Protein AF-A0A1E7FP37-F1 (afdb_monomer_lite)

Secondary structure (DSSP, 8-state):
---------------------BPPEE-BTT--GGGT--EEEE-HHHHHHHHSS--TT-SEEEETT---GGGS-GGGBPEEE-BTT-TT-EEEETTTTEEEEGGGBTTBS--SSEE-BTT---TT-SEEE-HHHHHHHHSS--TTSSEEE-SSS---GGGS-TTTSB--EE--TTGGG---TTS--EEEETTTTEEEE--S--

Organism: NCBI:txid635003

pLDDT: mean 75.4, std 15.73, range [33.53, 94.44]

Sequence (202 aa):
MKFSTILTFSALSVATTNAVDYDAAYIYSGCTLENGAFPEYATNADCQTNFGSDCEYGDGWYCNDGTDVSTIDSKDFDDSAIHSGCDTGVHFSLSYSKWYCKDDGPEGDVDSNSFIAKGCNDPDFPKYAKNADCQTDWGKDCVFGDGWYCSDGTTDVSNYDYTYDFDDSFIHSNCSNDCDTDGKCVYWRDDLVAWICNDSHL

Foldseek 3Di:
DDDDDDDDDDDDDDPPPPPQDAWDALEFPPQDCVVPKDWDWDALVNCCVPPVGGQPVGTGIYIPPPDNSVPPDSVRGWAEAEGDPLPVDWAAQPLVRYIYRCCCDPQHGHCPPAAEFPPLPPPVDFDWDAQVNLCVVPVGGDLRGTYTYSDPSPDPCVVPDSHPRHWAEGEHPCQQVLADPVSHFWDQDPNRRYIYGNNVPD

Radius of gyration: 22.17 Å; chains: 1; bounding box: 61×70×51 Å

Structure (mmCIF, N/CA/C/O backbone):
data_AF-A0A1E7FP37-F1
#
_entry.id   AF-A0A1E7FP37-F1
#
loop_
_atom_site.group_PDB
_atom_site.id
_atom_site.type_symbol
_atom_site.label_atom_id
_atom_site.label_alt_id
_atom_site.label_comp_id
_atom_site.label_asym_id
_atom_site.label_entity_id
_atom_site.label_seq_id
_atom_site.pdbx_PDB_ins_code
_atom_site.Cartn_x
_atom_site.Cartn_y
_atom_site.Cartn_z
_atom_site.occupancy
_atom_site.B_iso_or_equiv
_atom_site.auth_seq_id
_atom_site.auth_comp_id
_atom_site.auth_asym_id
_atom_site.auth_atom_id
_atom_site.pdbx_PDB_model_num
ATOM 1 N N . MET A 1 1 ? -36.222 57.151 -22.464 1.00 39.53 1 MET A N 1
ATOM 2 C CA . MET A 1 1 ? -36.133 56.001 -21.540 1.00 39.53 1 MET A CA 1
ATOM 3 C C . MET A 1 1 ? -34.953 55.152 -21.987 1.00 39.53 1 MET A C 1
ATOM 5 O O . MET A 1 1 ? -34.980 54.665 -23.107 1.00 39.53 1 MET A O 1
ATOM 9 N N . LYS A 1 2 ? -33.879 55.090 -21.192 1.00 33.53 2 LYS A N 1
ATOM 10 C CA . LYS A 1 2 ? -32.711 54.230 -21.438 1.00 33.53 2 LYS A CA 1
ATOM 11 C C . LYS A 1 2 ? -32.823 53.054 -20.469 1.00 33.53 2 LYS A C 1
ATOM 13 O O . LYS A 1 2 ? -32.790 53.291 -19.267 1.00 33.53 2 LYS A O 1
ATOM 18 N N . PHE A 1 3 ? -32.992 51.837 -20.975 1.00 34.50 3 PHE A N 1
ATOM 19 C CA . PHE A 1 3 ? -32.861 50.625 -20.168 1.00 34.50 3 PHE A CA 1
ATOM 20 C C . PHE A 1 3 ? -31.442 50.093 -20.347 1.00 34.50 3 PHE A C 1
ATOM 22 O O . PHE A 1 3 ? -31.013 49.811 -21.463 1.00 34.50 3 PHE A O 1
ATOM 29 N N . SER A 1 4 ? -30.707 50.049 -19.240 1.00 36.06 4 SER A N 1
ATOM 30 C CA . SER A 1 4 ? -29.379 49.459 -19.142 1.00 36.06 4 SER A CA 1
ATOM 31 C C . SER A 1 4 ? -29.557 48.015 -18.691 1.00 36.06 4 SER A C 1
ATOM 33 O O . SER A 1 4 ? -29.954 47.780 -17.553 1.00 36.06 4 SER A O 1
ATOM 35 N N . THR A 1 5 ? -29.297 47.057 -19.576 1.00 40.56 5 THR A N 1
ATOM 36 C CA . THR A 1 5 ? -29.266 45.634 -19.224 1.00 40.56 5 THR A CA 1
ATOM 37 C C . THR A 1 5 ? -27.854 45.293 -18.767 1.00 40.56 5 THR A C 1
ATOM 39 O O . THR A 1 5 ? -26.920 45.311 -19.565 1.00 40.56 5 THR A O 1
ATOM 42 N N . ILE A 1 6 ? -27.690 45.028 -17.473 1.00 42.03 6 ILE A N 1
ATOM 43 C CA . ILE A 1 6 ? -26.449 44.502 -16.902 1.00 42.03 6 ILE A CA 1
ATOM 44 C C . ILE A 1 6 ? -26.466 42.986 -17.128 1.00 42.03 6 ILE A C 1
ATOM 46 O O . ILE A 1 6 ? -27.311 42.295 -16.565 1.00 42.03 6 ILE A O 1
ATOM 50 N N . LEU A 1 7 ? -25.561 42.476 -17.968 1.00 36.69 7 LEU A N 1
ATOM 51 C CA . LEU A 1 7 ? -25.255 41.046 -18.024 1.00 36.69 7 LEU A CA 1
ATOM 52 C C . LEU A 1 7 ? -24.311 40.711 -16.868 1.00 36.69 7 LEU A C 1
ATOM 54 O O . LEU A 1 7 ? -23.137 41.076 -16.887 1.00 36.69 7 LEU A O 1
ATOM 58 N N . THR A 1 8 ? -24.823 40.012 -15.863 1.00 40.81 8 THR A N 1
ATOM 59 C CA . THR A 1 8 ? -24.005 39.335 -14.857 1.00 40.81 8 THR A CA 1
ATOM 60 C C . THR A 1 8 ? -23.464 38.042 -15.459 1.00 40.81 8 THR A C 1
ATOM 62 O O . THR A 1 8 ? -24.219 37.097 -15.681 1.00 40.81 8 THR A O 1
ATOM 65 N N . PHE A 1 9 ? -22.162 38.005 -15.739 1.00 39.69 9 PHE A N 1
ATOM 66 C CA . PHE A 1 9 ? -21.447 36.761 -16.011 1.00 39.69 9 PHE A CA 1
ATOM 67 C C . PHE A 1 9 ? -21.214 36.041 -14.682 1.00 39.69 9 PHE A C 1
ATOM 69 O O . PHE A 1 9 ? -20.409 36.485 -13.866 1.00 39.69 9 PHE A O 1
ATOM 76 N N . SER A 1 10 ? -21.934 34.944 -14.455 1.00 45.59 10 SER A N 1
ATOM 77 C CA . SER A 1 10 ? -21.592 33.994 -13.400 1.00 45.59 10 SER A CA 1
ATOM 78 C C . SER A 1 10 ? -20.321 33.263 -13.824 1.00 45.59 10 SER A C 1
ATOM 80 O O . SER A 1 10 ? -20.329 32.531 -14.813 1.00 45.59 10 SER A O 1
ATOM 82 N N . ALA A 1 11 ? -19.221 33.490 -13.110 1.00 41.91 11 ALA A N 1
ATOM 83 C CA . ALA A 1 11 ? -18.024 32.678 -13.259 1.00 41.91 11 ALA A CA 1
ATOM 84 C C . ALA A 1 11 ? -18.337 31.262 -12.752 1.00 41.91 11 ALA A C 1
ATOM 86 O O . ALA A 1 11 ? -18.615 31.081 -11.568 1.00 41.91 11 ALA A O 1
ATOM 87 N N . LEU A 1 12 ? -18.323 30.270 -13.647 1.00 39.91 12 LEU A N 1
ATOM 88 C CA . LEU A 1 12 ? -18.195 28.876 -13.235 1.00 39.91 12 LEU A CA 1
ATOM 89 C C . LEU A 1 12 ? -16.784 28.706 -12.669 1.00 39.91 12 LEU A C 1
ATOM 91 O O . LEU A 1 12 ? -15.802 28.822 -13.401 1.00 39.91 12 LEU A O 1
ATOM 95 N N . SER A 1 13 ? -16.684 28.436 -11.373 1.00 43.03 13 SER A N 1
ATOM 96 C CA . SER A 1 13 ? -15.484 27.851 -10.789 1.00 43.03 13 SER A CA 1
ATOM 97 C C . SER A 1 13 ? -15.341 26.436 -11.345 1.00 43.03 13 SER A C 1
ATOM 99 O O . SER A 1 13 ? -16.083 25.534 -10.958 1.00 43.03 13 SER A O 1
ATOM 101 N N . VAL A 1 14 ? -14.421 26.258 -12.293 1.00 42.59 14 VAL A N 1
ATOM 102 C CA . VAL A 1 14 ? -13.910 24.938 -12.667 1.00 42.59 14 VAL A CA 1
ATOM 103 C C . VAL A 1 14 ? -13.233 24.378 -11.422 1.00 42.59 14 VAL A C 1
ATOM 105 O O . VAL A 1 14 ? -12.242 24.940 -10.960 1.00 42.59 14 VAL A O 1
ATOM 108 N N . ALA A 1 15 ? -13.797 23.314 -10.852 1.00 41.75 15 ALA A N 1
ATOM 109 C CA . ALA A 1 15 ? -13.062 22.477 -9.922 1.00 41.75 15 ALA A CA 1
ATOM 110 C C . ALA A 1 15 ? -11.908 21.865 -10.721 1.00 41.75 15 ALA A C 1
ATOM 112 O O . ALA A 1 15 ? -12.123 21.037 -11.604 1.00 41.75 15 ALA A O 1
ATOM 113 N N . THR A 1 16 ? -10.695 22.349 -10.487 1.00 34.50 16 THR A N 1
ATOM 114 C CA . THR A 1 16 ? -9.483 21.682 -10.943 1.00 34.50 16 THR A CA 1
ATOM 115 C C . THR A 1 16 ? -9.353 20.415 -10.111 1.00 34.50 16 THR A C 1
ATOM 117 O O . THR A 1 16 ? -8.830 20.458 -9.001 1.00 34.50 16 THR A O 1
ATOM 120 N N . THR A 1 17 ? -9.877 19.297 -10.608 1.00 39.84 17 THR A N 1
ATOM 121 C CA . THR A 1 17 ? -9.357 17.994 -10.198 1.00 39.84 17 THR A CA 1
ATOM 122 C C . THR A 1 17 ? -7.906 17.999 -10.658 1.00 39.84 17 THR A C 1
ATOM 124 O O . THR A 1 17 ? -7.657 18.040 -11.866 1.00 39.84 17 THR A O 1
ATOM 127 N N . ASN A 1 18 ? -6.953 18.089 -9.731 1.00 41.88 18 ASN A N 1
ATOM 128 C CA . ASN A 1 18 ? -5.564 17.820 -10.074 1.00 41.88 18 ASN A CA 1
ATOM 129 C C . ASN A 1 18 ? -5.561 16.385 -10.604 1.00 41.88 18 ASN A C 1
ATOM 131 O O . ASN A 1 18 ? -5.864 15.464 -9.854 1.00 41.88 18 ASN A O 1
ATOM 135 N N . ALA A 1 19 ? -5.368 16.210 -11.910 1.00 46.44 19 ALA A N 1
ATOM 136 C CA . ALA A 1 19 ? -5.096 14.889 -12.441 1.00 46.44 19 ALA A CA 1
ATOM 137 C C . ALA A 1 19 ? -3.756 14.484 -11.829 1.00 46.44 19 ALA A C 1
ATOM 139 O O . ALA A 1 19 ? -2.765 15.188 -12.026 1.00 46.44 19 ALA A O 1
ATOM 140 N N . VAL A 1 20 ? -3.761 13.443 -11.003 1.00 59.09 20 VAL A N 1
ATOM 141 C CA . VAL A 1 20 ? -2.525 12.842 -10.524 1.00 59.09 20 VAL A CA 1
ATOM 142 C C . VAL A 1 20 ? -1.932 12.130 -11.738 1.00 59.09 20 VAL A C 1
ATOM 144 O O . VAL A 1 20 ? -2.547 11.214 -12.284 1.00 59.09 20 VAL A O 1
ATOM 147 N N . ASP A 1 21 ? -0.809 12.635 -12.249 1.00 76.88 21 ASP A N 1
ATOM 148 C CA . ASP A 1 21 ? -0.071 11.949 -13.307 1.00 76.88 21 ASP A CA 1
ATOM 149 C C . ASP A 1 21 ? 0.629 10.748 -12.653 1.00 76.88 21 ASP A C 1
ATOM 151 O O . ASP A 1 21 ? 1.556 10.916 -11.859 1.00 76.88 21 ASP A O 1
ATOM 155 N N . TYR A 1 22 ? 0.134 9.542 -12.937 1.00 85.75 22 TYR A N 1
ATOM 156 C CA . TYR A 1 22 ? 0.754 8.298 -12.482 1.00 85.75 22 TYR A CA 1
ATOM 157 C C . TYR A 1 22 ? 2.019 7.991 -13.289 1.00 85.75 22 TYR A C 1
ATOM 159 O O . TYR A 1 22 ? 2.084 8.245 -14.497 1.00 85.75 22 TYR A O 1
ATOM 167 N N . ASP A 1 23 ? 3.011 7.419 -12.615 1.00 89.44 23 ASP A N 1
ATOM 168 C CA . ASP A 1 23 ? 4.268 6.994 -13.214 1.00 89.44 23 ASP A CA 1
ATOM 169 C C . ASP A 1 23 ? 4.085 5.725 -14.054 1.00 89.44 23 ASP A C 1
ATOM 171 O O . ASP A 1 23 ? 3.156 4.934 -13.867 1.00 89.44 23 ASP A O 1
ATOM 175 N N . ALA A 1 24 ? 5.027 5.490 -14.968 1.00 90.88 24 ALA A N 1
ATOM 176 C CA . ALA A 1 24 ? 5.127 4.200 -15.633 1.00 90.88 24 ALA A CA 1
ATOM 177 C C . ALA A 1 24 ? 5.484 3.103 -14.616 1.00 90.88 24 ALA A C 1
ATOM 179 O O . ALA A 1 24 ? 6.360 3.289 -13.769 1.00 90.88 24 ALA A O 1
ATOM 180 N N . ALA A 1 25 ? 4.836 1.944 -14.733 1.00 92.75 25 ALA A N 1
ATOM 181 C CA . ALA A 1 25 ? 5.099 0.782 -13.897 1.00 92.75 25 ALA A CA 1
ATOM 182 C C . ALA A 1 25 ? 5.257 -0.475 -14.757 1.00 92.75 25 ALA A C 1
ATOM 184 O O . ALA A 1 25 ? 4.455 -0.740 -15.651 1.00 92.75 25 ALA A O 1
ATOM 185 N N . TYR A 1 26 ? 6.295 -1.247 -14.453 1.00 93.75 26 TYR A N 1
ATOM 186 C CA . TYR A 1 26 ? 6.657 -2.511 -15.097 1.00 93.75 26 TYR A CA 1
ATOM 187 C C . TYR A 1 26 ? 6.784 -3.601 -14.028 1.00 93.75 26 TYR A C 1
ATOM 189 O O . TYR A 1 26 ? 7.734 -4.386 -13.991 1.00 93.75 26 TYR A O 1
ATOM 197 N N . ILE A 1 27 ? 5.832 -3.588 -13.096 1.00 92.12 27 ILE A N 1
ATOM 198 C CA . ILE A 1 27 ? 5.752 -4.515 -11.975 1.00 92.12 27 ILE A CA 1
ATOM 199 C C . ILE A 1 27 ? 5.027 -5.749 -12.487 1.00 92.12 27 ILE A C 1
ATOM 201 O O . ILE A 1 27 ? 3.886 -5.662 -12.923 1.00 92.12 27 ILE A O 1
ATOM 205 N N . TYR A 1 28 ? 5.700 -6.889 -12.500 1.00 88.81 28 TYR A N 1
ATOM 206 C CA . TYR A 1 28 ? 5.098 -8.134 -12.950 1.00 88.81 28 TYR A CA 1
ATOM 207 C C . TYR A 1 28 ? 4.378 -8.832 -11.794 1.00 88.81 28 TYR A C 1
ATOM 209 O O . TYR A 1 28 ? 4.794 -8.698 -10.650 1.00 88.81 28 TYR A O 1
ATOM 217 N N . SER A 1 29 ? 3.366 -9.644 -12.094 1.00 81.94 29 SER A N 1
ATOM 218 C CA . SER A 1 29 ? 2.536 -10.341 -11.084 1.00 81.94 29 SER A CA 1
ATOM 219 C C . SER A 1 29 ? 3.285 -11.259 -10.099 1.00 81.94 29 SER A C 1
ATOM 221 O O . SER A 1 29 ? 2.730 -11.685 -9.088 1.00 81.94 29 SER A O 1
ATOM 223 N N . GLY A 1 30 ? 4.544 -11.603 -10.388 1.00 78.06 30 GLY A N 1
ATOM 224 C CA . GLY A 1 30 ? 5.426 -12.346 -9.484 1.00 78.06 30 GLY A CA 1
ATOM 225 C C . GLY A 1 30 ? 6.294 -11.455 -8.591 1.00 78.06 30 GLY A C 1
ATOM 226 O O . GLY A 1 30 ? 7.076 -11.987 -7.803 1.00 78.06 30 GLY A O 1
ATOM 227 N N . CYS A 1 31 ? 6.146 -10.131 -8.694 1.00 84.12 31 CYS A N 1
ATOM 228 C CA . CYS A 1 31 ? 6.720 -9.158 -7.780 1.00 84.12 31 CYS A CA 1
ATOM 229 C C . CYS A 1 31 ? 6.003 -9.242 -6.436 1.00 84.12 31 CYS A C 1
ATOM 231 O O . CYS A 1 31 ? 5.112 -8.459 -6.108 1.00 84.12 31 CYS A O 1
ATOM 233 N N . THR A 1 32 ? 6.360 -10.283 -5.694 1.00 70.00 32 THR A N 1
ATOM 234 C CA . THR A 1 32 ? 5.752 -10.598 -4.415 1.00 70.00 32 THR A CA 1
ATOM 235 C C . THR A 1 32 ? 6.798 -10.532 -3.314 1.00 70.00 32 THR A C 1
ATOM 237 O O . THR A 1 32 ? 7.813 -11.234 -3.351 1.00 70.00 32 THR A O 1
ATOM 240 N N . LEU A 1 33 ? 6.498 -9.790 -2.264 1.00 55.28 33 LEU A N 1
ATOM 241 C CA . LEU A 1 33 ? 7.291 -9.660 -1.036 1.00 55.28 33 LEU A CA 1
ATOM 242 C C . LEU A 1 33 ? 7.363 -10.955 -0.222 1.00 55.28 33 LEU A C 1
ATOM 244 O O . LEU A 1 33 ? 8.215 -11.047 0.651 1.00 55.28 33 LEU A O 1
ATOM 248 N N . GLU A 1 34 ? 6.595 -12.005 -0.564 1.00 54.28 34 GLU A N 1
ATOM 249 C CA . GLU A 1 34 ? 6.812 -13.362 -0.039 1.00 54.28 34 GLU A CA 1
ATOM 250 C C . GLU A 1 34 ? 8.254 -13.823 -0.320 1.00 54.28 34 GLU A C 1
ATOM 252 O O . GLU A 1 34 ? 8.829 -14.609 0.433 1.00 54.28 34 GLU A O 1
ATOM 257 N N . ASN A 1 35 ? 8.864 -13.280 -1.381 1.00 63.53 35 ASN A N 1
ATOM 258 C CA . ASN A 1 35 ? 10.259 -13.489 -1.757 1.00 63.53 35 ASN A CA 1
ATOM 259 C C . ASN A 1 35 ? 11.165 -12.282 -1.429 1.00 63.53 35 ASN A C 1
ATOM 261 O O . ASN A 1 35 ? 12.308 -12.240 -1.881 1.00 63.53 35 ASN A O 1
ATOM 265 N N . GLY A 1 36 ? 10.673 -11.307 -0.656 1.00 66.75 36 GLY A N 1
ATOM 266 C CA . GLY A 1 36 ? 11.355 -10.049 -0.332 1.00 66.75 36 GLY A CA 1
ATOM 267 C C . GLY A 1 36 ? 11.370 -9.013 -1.463 1.00 66.75 36 GLY A C 1
ATOM 268 O O . GLY A 1 36 ? 12.148 -8.064 -1.387 1.00 66.75 36 GLY A O 1
ATOM 269 N N . ALA A 1 37 ? 10.550 -9.204 -2.501 1.00 81.38 37 ALA A N 1
ATOM 270 C CA . ALA A 1 37 ? 10.521 -8.381 -3.704 1.00 81.38 37 ALA A CA 1
ATOM 271 C C . ALA A 1 37 ? 9.401 -7.318 -3.664 1.00 81.38 37 ALA A C 1
ATOM 273 O O . ALA A 1 37 ? 8.230 -7.688 -3.604 1.00 81.38 37 ALA A O 1
ATOM 274 N N . PHE A 1 38 ? 9.740 -6.023 -3.693 1.00 82.94 38 PHE A N 1
ATOM 275 C CA . PHE A 1 38 ? 8.805 -4.880 -3.721 1.00 82.94 38 PHE A CA 1
ATOM 276 C C . PHE A 1 38 ? 8.942 -4.041 -4.991 1.00 82.94 38 PHE A C 1
ATOM 278 O O . PHE A 1 38 ? 10.036 -3.962 -5.558 1.00 82.94 38 PHE A O 1
ATOM 285 N N . PRO A 1 39 ? 7.871 -3.319 -5.375 1.00 88.94 39 PRO A N 1
ATOM 286 C CA . PRO A 1 39 ? 7.979 -2.183 -6.273 1.00 88.94 39 PRO A CA 1
ATOM 287 C C . PRO A 1 39 ? 8.886 -1.091 -5.704 1.00 88.94 39 PRO A C 1
ATOM 289 O O . PRO A 1 39 ? 8.677 -0.597 -4.596 1.00 88.94 39 PRO A O 1
ATOM 292 N N . GLU A 1 40 ? 9.855 -0.667 -6.499 1.00 89.12 40 GLU A N 1
ATOM 293 C CA . GLU A 1 40 ? 10.741 0.456 -6.223 1.00 89.12 40 GLU A CA 1
ATOM 294 C C . GLU A 1 40 ? 10.860 1.317 -7.482 1.00 89.12 40 GLU A C 1
ATOM 296 O O . GLU A 1 40 ? 10.873 0.806 -8.607 1.00 89.12 40 GLU A O 1
ATOM 301 N N . TYR A 1 41 ? 10.932 2.635 -7.302 1.00 90.88 41 TYR A N 1
ATOM 302 C CA . TYR A 1 41 ? 11.197 3.535 -8.413 1.00 90.88 41 TYR A CA 1
ATOM 303 C C . TYR A 1 41 ? 12.672 3.444 -8.799 1.00 90.88 41 TYR A C 1
ATOM 305 O O . TYR A 1 41 ? 13.548 3.737 -7.986 1.00 90.88 41 TYR A O 1
ATOM 313 N N . ALA A 1 42 ? 12.949 3.075 -10.046 1.00 90.88 42 ALA A N 1
ATOM 314 C CA . ALA A 1 42 ? 14.299 3.010 -10.579 1.00 90.88 42 ALA A CA 1
ATOM 315 C C . ALA A 1 42 ? 14.448 3.954 -11.770 1.00 90.88 42 ALA A C 1
ATOM 317 O O . ALA A 1 42 ? 13.652 3.948 -12.713 1.00 90.88 42 ALA A O 1
ATOM 318 N N . THR A 1 43 ? 15.511 4.750 -11.737 1.00 93.25 43 THR A N 1
ATOM 319 C CA . THR A 1 43 ? 16.001 5.486 -12.901 1.00 93.25 43 THR A CA 1
ATOM 320 C C . THR A 1 43 ? 17.008 4.648 -13.679 1.00 93.25 43 THR A C 1
ATOM 322 O O . THR A 1 43 ? 17.630 3.728 -13.141 1.00 93.25 43 THR A O 1
ATOM 325 N N . ASN A 1 44 ? 17.286 5.028 -14.925 1.00 93.81 44 ASN A N 1
ATOM 326 C CA . ASN A 1 44 ? 18.392 4.440 -15.687 1.00 93.81 44 ASN A CA 1
ATOM 327 C C . ASN A 1 44 ? 19.728 4.472 -14.925 1.00 93.81 44 ASN A C 1
ATOM 329 O O . ASN A 1 44 ? 20.517 3.537 -15.031 1.00 93.81 44 ASN A O 1
ATOM 333 N N . ALA A 1 45 ? 19.983 5.510 -14.121 1.00 94.44 45 ALA A N 1
ATOM 334 C CA . ALA A 1 45 ? 21.192 5.585 -13.302 1.00 94.44 45 ALA A CA 1
ATOM 335 C C . ALA A 1 45 ? 21.210 4.527 -12.182 1.00 94.44 45 ALA A C 1
ATOM 337 O O . ALA A 1 45 ? 22.266 3.940 -11.913 1.00 94.44 45 ALA A O 1
ATOM 338 N N . ASP A 1 46 ? 20.059 4.254 -11.564 1.00 91.75 46 ASP A N 1
ATOM 339 C CA . ASP A 1 46 ? 19.913 3.207 -10.547 1.00 91.75 46 ASP A CA 1
ATOM 340 C C . ASP A 1 46 ? 20.122 1.828 -11.178 1.00 91.75 46 ASP A C 1
ATOM 342 O O . ASP A 1 46 ? 20.933 1.040 -10.689 1.00 91.75 46 ASP A O 1
ATOM 346 N N . CYS A 1 47 ? 19.503 1.572 -12.335 1.00 88.88 47 CYS A N 1
ATOM 347 C CA . CYS A 1 47 ? 19.700 0.332 -13.087 1.00 88.88 47 CYS A CA 1
ATOM 348 C C . CYS A 1 47 ? 21.163 0.139 -13.519 1.00 88.88 47 CYS A C 1
ATOM 350 O O . CYS A 1 47 ? 21.727 -0.942 -13.329 1.00 88.88 47 CYS A O 1
ATOM 352 N N . GLN A 1 48 ? 21.835 1.185 -14.015 1.00 91.44 48 GLN A N 1
ATOM 353 C CA . GLN A 1 48 ? 23.254 1.106 -14.384 1.00 91.44 48 GLN A CA 1
ATOM 354 C C . GLN A 1 48 ? 24.130 0.770 -13.177 1.00 91.44 48 GLN A C 1
ATOM 356 O O . GLN A 1 48 ? 25.096 0.016 -13.299 1.00 91.44 48 GLN A O 1
ATOM 361 N N . THR A 1 49 ? 23.794 1.325 -12.014 1.00 91.38 49 THR A N 1
ATOM 362 C CA . THR A 1 49 ? 24.524 1.093 -10.767 1.00 91.38 49 THR A CA 1
ATOM 363 C C . THR A 1 49 ? 24.305 -0.325 -10.243 1.00 91.38 49 THR A C 1
ATOM 365 O O . THR A 1 49 ? 25.268 -0.980 -9.840 1.00 91.38 49 THR A O 1
ATOM 368 N N . ASN A 1 50 ? 23.065 -0.813 -10.279 1.00 84.62 50 ASN A N 1
ATOM 369 C CA . ASN A 1 50 ? 22.672 -2.082 -9.666 1.00 84.62 50 ASN A CA 1
ATOM 370 C C . ASN A 1 50 ? 22.901 -3.289 -10.587 1.00 84.62 50 ASN A C 1
ATOM 372 O O . ASN A 1 50 ? 23.294 -4.358 -10.120 1.00 84.62 50 ASN A O 1
ATOM 376 N N . PHE A 1 51 ? 22.703 -3.115 -11.894 1.00 82.81 51 PHE A N 1
ATOM 377 C CA . PHE A 1 51 ? 22.675 -4.203 -12.878 1.00 82.81 51 PHE A CA 1
ATOM 378 C C . PHE A 1 51 ? 23.678 -4.021 -14.027 1.00 82.81 51 PHE A C 1
ATOM 380 O O . PHE A 1 51 ? 23.937 -4.963 -14.776 1.00 82.81 51 PHE A O 1
ATOM 387 N N . GLY A 1 52 ? 24.304 -2.845 -14.158 1.00 86.31 52 GLY A N 1
ATOM 388 C CA . GLY A 1 52 ? 25.286 -2.570 -15.213 1.00 86.31 52 GLY A CA 1
ATOM 389 C C . GLY A 1 52 ? 24.678 -2.253 -16.585 1.00 86.31 52 GLY A C 1
ATOM 390 O O . GLY A 1 52 ? 25.413 -2.212 -17.574 1.00 86.31 52 GLY A O 1
ATOM 391 N N . SER A 1 53 ? 23.366 -2.022 -16.652 1.00 88.62 53 SER A N 1
ATOM 392 C CA . SER A 1 53 ? 22.616 -1.629 -17.851 1.00 88.62 53 SER A CA 1
ATOM 393 C C . SER A 1 53 ? 21.552 -0.588 -17.508 1.00 88.62 53 SER A C 1
ATOM 395 O O . SER A 1 53 ? 21.169 -0.462 -16.352 1.00 88.62 53 SER A O 1
ATOM 397 N N . ASP A 1 54 ? 21.057 0.142 -18.506 1.00 91.31 54 ASP A N 1
ATOM 398 C CA . ASP A 1 54 ? 19.857 0.973 -18.339 1.00 91.31 54 ASP A CA 1
ATOM 399 C C . ASP A 1 54 ? 18.634 0.110 -17.992 1.00 91.31 54 ASP A C 1
ATOM 401 O O . ASP A 1 54 ? 18.640 -1.106 -18.219 1.00 91.31 54 ASP A O 1
ATOM 405 N N . CYS A 1 55 ? 17.589 0.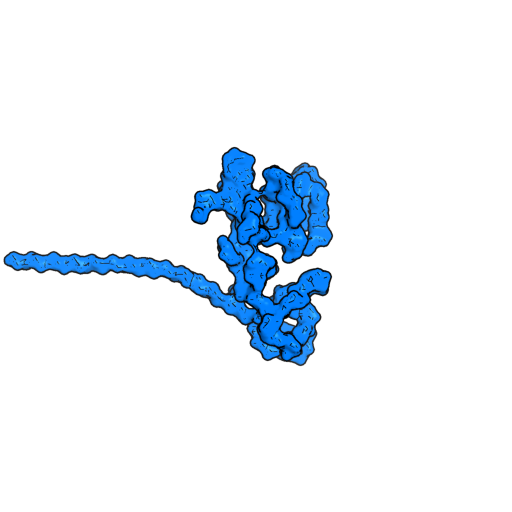734 -17.445 1.00 91.38 55 CYS A N 1
ATOM 406 C CA . CYS A 1 55 ? 16.315 0.051 -17.271 1.00 91.38 55 CYS A CA 1
ATOM 407 C C . CYS A 1 55 ? 15.696 -0.178 -18.659 1.00 91.38 55 CYS A C 1
ATOM 409 O O . CYS A 1 55 ? 15.679 0.736 -19.485 1.00 91.38 55 CYS A O 1
ATOM 411 N N . GLU A 1 56 ? 15.163 -1.375 -18.918 1.00 91.12 56 GLU A N 1
ATOM 412 C CA . GLU A 1 56 ? 14.678 -1.768 -20.254 1.00 91.12 56 GLU A CA 1
ATOM 413 C C . GLU A 1 56 ? 13.667 -0.771 -20.843 1.00 91.12 56 GLU A C 1
ATOM 415 O O . GLU A 1 56 ? 13.754 -0.395 -22.013 1.00 91.12 56 GLU A O 1
ATOM 420 N N . TYR A 1 57 ? 12.728 -0.306 -20.017 1.00 90.62 57 TYR A N 1
ATOM 421 C CA . TYR A 1 57 ? 11.664 0.605 -20.434 1.00 90.62 57 TYR A CA 1
ATOM 422 C C . TYR A 1 57 ? 11.858 2.040 -19.914 1.00 90.62 57 TYR A C 1
ATOM 424 O O . TYR A 1 57 ? 10.929 2.850 -19.950 1.00 90.62 57 TYR A O 1
ATOM 432 N N . GLY A 1 58 ? 13.076 2.383 -19.482 1.00 91.88 58 GLY A N 1
ATOM 433 C CA . GLY A 1 58 ? 13.418 3.691 -18.919 1.00 91.88 58 GLY A CA 1
ATOM 434 C C . GLY A 1 58 ? 12.997 3.857 -17.459 1.00 91.88 58 GLY A C 1
ATOM 435 O O . GLY A 1 58 ? 12.820 2.880 -16.741 1.00 91.88 58 GLY A O 1
ATOM 436 N N . ASP A 1 59 ? 12.865 5.099 -17.004 1.00 92.69 59 ASP A N 1
ATOM 437 C CA . ASP A 1 59 ? 12.550 5.383 -15.602 1.00 92.69 59 ASP A CA 1
ATOM 438 C C . ASP A 1 59 ? 11.110 4.950 -15.260 1.00 92.69 59 ASP A C 1
ATOM 440 O O . ASP A 1 59 ? 10.185 5.163 -16.052 1.00 92.69 59 ASP A O 1
ATOM 444 N N . GLY A 1 60 ? 10.916 4.342 -14.090 1.00 93.06 60 GLY A N 1
ATOM 445 C CA . GLY A 1 60 ? 9.600 3.888 -13.640 1.00 93.06 60 GLY A CA 1
ATOM 446 C C . GLY A 1 60 ? 9.660 2.976 -12.420 1.00 93.06 60 GLY A C 1
ATOM 447 O O . GLY A 1 60 ? 10.710 2.805 -11.803 1.00 93.06 60 GLY A O 1
ATOM 448 N N . TRP A 1 61 ? 8.522 2.375 -12.083 1.00 92.88 61 TRP A N 1
ATOM 449 C CA . TRP A 1 61 ? 8.407 1.412 -10.990 1.00 92.88 61 TRP A CA 1
ATOM 450 C C . TRP A 1 61 ? 8.714 -0.004 -11.469 1.00 92.88 61 TRP A C 1
ATOM 452 O O . TRP A 1 61 ? 8.088 -0.501 -12.407 1.00 92.88 61 TRP A O 1
ATOM 462 N N . TYR A 1 62 ? 9.656 -0.660 -10.800 1.00 92.38 62 TYR A N 1
ATOM 463 C CA . TYR A 1 62 ? 10.109 -2.017 -11.098 1.00 92.38 62 TYR A CA 1
ATOM 464 C C . TYR A 1 62 ? 10.077 -2.868 -9.842 1.00 92.38 62 TYR A C 1
ATOM 466 O O . TYR A 1 62 ? 10.163 -2.349 -8.734 1.00 92.38 62 TYR A O 1
ATOM 474 N N . CYS A 1 63 ? 10.024 -4.186 -10.008 1.00 91.00 63 CYS A N 1
ATOM 475 C CA . CYS A 1 63 ? 10.314 -5.060 -8.886 1.00 91.00 63 CYS A CA 1
ATOM 476 C C . CYS A 1 63 ? 11.810 -5.039 -8.556 1.00 91.00 63 CYS A C 1
ATOM 478 O O . CYS A 1 63 ? 12.648 -5.180 -9.449 1.00 91.00 63 CYS A O 1
ATOM 480 N N . ASN A 1 64 ? 12.163 -4.920 -7.282 1.00 87.50 64 ASN A N 1
ATOM 481 C CA . ASN A 1 64 ? 13.555 -4.844 -6.835 1.00 87.50 64 ASN A CA 1
ATOM 482 C C . ASN A 1 64 ? 14.283 -6.208 -6.754 1.00 87.50 64 ASN A C 1
ATOM 484 O O . ASN A 1 64 ? 15.368 -6.307 -6.181 1.00 87.50 64 ASN A O 1
ATOM 488 N N . ASP A 1 65 ? 13.720 -7.266 -7.335 1.00 86.94 65 ASP A N 1
ATOM 489 C CA . ASP A 1 65 ? 14.303 -8.616 -7.338 1.00 86.94 65 ASP A CA 1
ATOM 490 C C . ASP A 1 65 ? 15.358 -8.854 -8.433 1.00 86.94 65 ASP A C 1
ATOM 492 O O . ASP A 1 65 ? 15.964 -9.927 -8.498 1.00 86.94 65 ASP A O 1
ATOM 496 N N . GLY A 1 66 ? 15.599 -7.857 -9.288 1.00 83.56 66 GLY A N 1
ATOM 497 C CA . GLY A 1 66 ? 16.570 -7.929 -10.380 1.00 83.56 66 GLY A CA 1
ATOM 498 C C . GLY A 1 66 ? 16.097 -8.726 -11.596 1.00 83.56 66 GLY A C 1
ATOM 499 O O . GLY A 1 66 ? 16.921 -9.097 -12.437 1.00 83.56 66 GLY A O 1
ATOM 500 N N . THR A 1 67 ? 14.798 -9.007 -11.707 1.00 87.06 67 THR A N 1
ATOM 501 C CA . THR A 1 67 ? 14.217 -9.665 -12.880 1.00 87.06 67 THR A CA 1
ATOM 502 C C . THR A 1 67 ? 14.315 -8.773 -14.115 1.00 87.06 67 THR A C 1
ATOM 504 O O . THR A 1 67 ? 13.938 -7.603 -14.104 1.00 87.06 67 THR A O 1
ATOM 507 N N . ASP A 1 68 ? 14.784 -9.355 -15.219 1.00 87.00 68 ASP A N 1
ATOM 508 C CA . ASP A 1 68 ? 14.807 -8.697 -16.522 1.00 87.00 68 ASP A CA 1
ATOM 509 C C . ASP A 1 68 ? 13.400 -8.675 -17.140 1.00 87.00 68 ASP A C 1
ATOM 511 O O . ASP A 1 68 ? 12.922 -9.658 -17.724 1.00 87.00 68 ASP A O 1
ATOM 515 N N . VAL A 1 69 ? 12.742 -7.522 -17.024 1.00 89.75 69 VAL A N 1
ATOM 516 C CA . VAL A 1 69 ? 11.378 -7.298 -17.517 1.00 89.75 69 VAL A CA 1
ATOM 517 C C . VAL A 1 69 ? 11.252 -7.346 -19.044 1.00 89.75 69 VAL A C 1
ATOM 519 O O . VAL A 1 69 ? 10.136 -7.467 -19.546 1.00 89.75 69 VAL A O 1
ATOM 522 N N . SER A 1 70 ? 12.356 -7.316 -19.806 1.00 87.94 70 SER A N 1
ATOM 523 C CA . SER A 1 70 ? 12.321 -7.498 -21.271 1.00 87.94 70 SER A CA 1
ATOM 524 C C . SER A 1 70 ? 11.837 -8.896 -21.674 1.00 87.94 70 SER A C 1
ATOM 526 O O . SER A 1 70 ? 11.351 -9.116 -22.786 1.00 87.94 70 SER A O 1
ATOM 528 N N . THR A 1 71 ? 11.956 -9.857 -20.753 1.00 88.38 71 THR A N 1
ATOM 529 C CA . THR A 1 71 ? 11.555 -11.254 -20.953 1.00 88.38 71 THR A CA 1
ATOM 530 C C . THR A 1 71 ? 10.099 -11.532 -20.576 1.00 88.38 71 THR A C 1
ATOM 532 O O . THR A 1 71 ? 9.601 -12.630 -20.839 1.00 88.38 71 THR A O 1
ATOM 535 N N . ILE A 1 72 ? 9.414 -10.547 -19.989 1.00 88.94 72 ILE A N 1
ATOM 536 C CA . ILE A 1 72 ? 8.041 -10.648 -19.494 1.00 88.94 72 ILE A CA 1
ATOM 537 C C . ILE A 1 72 ? 7.079 -10.137 -20.570 1.00 88.94 72 ILE A C 1
ATOM 539 O O . ILE A 1 72 ? 7.327 -9.126 -21.227 1.00 88.94 72 ILE A O 1
ATOM 543 N N . ASP A 1 73 ? 5.971 -10.849 -20.783 1.00 89.06 73 ASP A N 1
ATOM 544 C CA . ASP A 1 73 ? 4.914 -10.369 -21.672 1.00 89.06 73 ASP A CA 1
ATOM 545 C C . ASP A 1 73 ? 4.241 -9.156 -21.022 1.00 89.06 73 ASP A C 1
ATOM 547 O O . ASP A 1 73 ? 3.838 -9.217 -19.867 1.00 89.06 73 ASP A O 1
ATOM 551 N N . SER A 1 74 ? 4.072 -8.063 -21.767 1.00 85.00 74 SER A N 1
ATOM 552 C CA . SER A 1 74 ? 3.458 -6.827 -21.260 1.00 85.00 74 SER A CA 1
ATOM 553 C C . SER A 1 74 ? 2.085 -7.011 -20.599 1.00 85.00 74 SER A C 1
ATOM 555 O O . SER A 1 74 ? 1.672 -6.164 -19.818 1.00 85.00 74 SER A O 1
ATOM 557 N N . LYS A 1 75 ? 1.366 -8.098 -20.912 1.00 86.19 75 LYS A N 1
ATOM 558 C CA . LYS A 1 75 ? 0.074 -8.434 -20.289 1.00 86.19 75 LYS A CA 1
ATOM 559 C C . LYS A 1 75 ? 0.197 -9.007 -18.868 1.00 86.19 75 LYS A C 1
ATOM 561 O O . LYS A 1 75 ? -0.820 -9.160 -18.204 1.00 86.19 75 LYS A O 1
ATOM 566 N N . ASP A 1 76 ? 1.404 -9.410 -18.474 1.00 88.44 76 ASP A N 1
ATOM 567 C CA . ASP A 1 76 ? 1.714 -10.016 -17.177 1.00 88.44 76 ASP A CA 1
ATOM 568 C C . ASP A 1 76 ? 2.251 -8.963 -16.181 1.00 88.44 76 ASP A C 1
ATOM 570 O O . ASP A 1 76 ? 2.646 -9.314 -15.063 1.00 88.44 76 ASP A O 1
ATOM 574 N N . PHE A 1 77 ? 2.265 -7.685 -16.589 1.00 90.94 77 PHE A N 1
ATOM 575 C CA . PHE A 1 77 ? 2.431 -6.542 -15.697 1.00 90.94 77 PHE A CA 1
ATOM 576 C C . PHE A 1 77 ? 1.113 -6.206 -14.998 1.00 90.94 77 PHE A C 1
ATOM 578 O O . PHE A 1 77 ? 0.046 -6.245 -15.612 1.00 90.94 77 PHE A O 1
ATOM 585 N N . ASP A 1 78 ? 1.211 -5.874 -13.717 1.00 89.38 78 ASP A N 1
ATOM 586 C CA . ASP A 1 78 ? 0.091 -5.451 -12.890 1.00 89.38 78 ASP A CA 1
ATOM 587 C C . ASP A 1 78 ? -0.330 -4.017 -13.236 1.00 89.38 78 ASP A C 1
ATOM 589 O O . ASP A 1 78 ? 0.494 -3.169 -13.596 1.00 89.38 78 ASP A O 1
ATOM 593 N N . ASP A 1 79 ? -1.620 -3.724 -13.063 1.00 88.81 79 ASP A N 1
ATOM 594 C CA . ASP A 1 79 ? -2.109 -2.348 -13.114 1.00 88.81 79 ASP A CA 1
ATOM 595 C C . ASP A 1 79 ? -1.487 -1.522 -11.974 1.00 88.81 79 ASP A C 1
ATOM 597 O O . ASP A 1 79 ? -1.212 -2.024 -10.879 1.00 88.81 79 ASP A O 1
ATOM 601 N N . SER A 1 80 ? -1.294 -0.224 -12.215 1.00 88.81 80 SER A N 1
ATOM 602 C CA . SER A 1 80 ? -0.661 0.683 -11.257 1.00 88.81 80 SER A CA 1
ATOM 603 C C . SER A 1 80 ? -1.296 2.074 -11.265 1.00 88.81 80 SER A C 1
ATOM 605 O O . SER A 1 80 ? -1.676 2.602 -12.311 1.00 88.81 80 SER A O 1
ATOM 607 N N . ALA A 1 81 ? -1.404 2.652 -10.073 1.00 87.31 81 ALA A N 1
ATOM 608 C CA . ALA A 1 81 ? -1.801 4.021 -9.769 1.00 87.31 81 ALA A CA 1
ATOM 609 C C . ALA A 1 81 ? -0.801 4.619 -8.761 1.00 87.31 81 ALA A C 1
ATOM 611 O O . ALA A 1 81 ? -1.165 5.085 -7.684 1.00 87.31 81 ALA A O 1
ATOM 612 N N . ILE A 1 82 ? 0.490 4.511 -9.077 1.00 87.50 82 ILE A N 1
ATOM 613 C CA . ILE A 1 82 ? 1.588 5.037 -8.260 1.00 87.50 82 ILE A CA 1
ATOM 614 C C . ILE A 1 82 ? 2.071 6.341 -8.902 1.00 87.50 82 ILE A C 1
ATOM 616 O O . ILE A 1 82 ? 2.323 6.366 -10.105 1.00 87.50 82 ILE A O 1
ATOM 620 N N . HIS A 1 83 ? 2.176 7.429 -8.142 1.00 84.81 83 HIS A N 1
ATOM 621 C CA . HIS A 1 83 ? 2.588 8.738 -8.660 1.00 84.81 83 HIS A CA 1
ATOM 622 C C . HIS A 1 83 ? 4.016 9.118 -8.261 1.00 84.81 83 HIS A C 1
ATOM 624 O O . HIS A 1 83 ? 4.560 8.640 -7.260 1.00 84.81 83 HIS A O 1
ATOM 630 N N . SER A 1 84 ? 4.586 10.077 -8.997 1.00 75.88 84 SER A N 1
ATOM 631 C CA . SER A 1 84 ? 5.882 10.658 -8.658 1.00 75.88 84 SER A CA 1
ATOM 632 C C . SER A 1 84 ? 5.781 11.348 -7.292 1.00 75.88 84 SER A C 1
ATOM 634 O O . SER A 1 84 ? 5.007 12.295 -7.137 1.00 75.88 84 SER A O 1
ATOM 636 N N . GLY A 1 85 ? 6.523 10.873 -6.290 1.00 74.12 85 GLY A N 1
ATOM 637 C CA . GLY A 1 85 ? 6.459 11.389 -4.911 1.00 74.12 85 GLY A CA 1
ATOM 638 C C . GLY A 1 85 ? 5.723 10.497 -3.910 1.00 74.12 85 GLY A C 1
ATOM 639 O O . GLY A 1 85 ? 5.308 10.983 -2.865 1.00 74.12 85 GLY A O 1
ATOM 640 N N . CYS A 1 86 ? 5.561 9.216 -4.231 1.00 79.50 86 CYS A N 1
ATOM 641 C CA . CYS A 1 86 ? 5.059 8.172 -3.342 1.00 79.50 86 CYS A CA 1
ATOM 642 C C . CYS A 1 86 ? 5.963 7.929 -2.109 1.00 79.50 86 CYS A C 1
ATOM 644 O O . CYS A 1 86 ? 6.638 6.903 -2.000 1.00 79.50 86 CYS A O 1
ATOM 646 N N . ASP A 1 87 ? 6.029 8.882 -1.182 1.00 72.50 87 ASP A N 1
ATOM 647 C CA . ASP A 1 87 ? 6.976 8.852 -0.057 1.00 72.50 87 ASP A CA 1
ATOM 648 C C . ASP A 1 87 ? 6.495 7.968 1.108 1.00 72.50 87 ASP A C 1
ATOM 650 O O . ASP A 1 87 ? 7.277 7.583 1.981 1.00 72.50 87 ASP A O 1
ATOM 654 N N . THR A 1 88 ? 5.201 7.648 1.135 1.00 67.19 88 THR A N 1
ATOM 655 C CA . THR A 1 88 ? 4.546 6.855 2.189 1.00 67.19 88 THR A CA 1
ATOM 656 C C . THR A 1 88 ? 4.643 5.348 1.952 1.00 67.19 88 THR A C 1
ATOM 658 O O . THR A 1 88 ? 4.360 4.566 2.860 1.00 67.19 88 THR A O 1
ATOM 661 N N . GLY A 1 89 ? 5.106 4.939 0.768 1.00 74.31 89 GLY A N 1
ATOM 662 C CA . GLY A 1 89 ? 5.212 3.548 0.343 1.00 74.31 89 GLY A CA 1
ATOM 663 C C . GLY A 1 89 ? 4.079 3.117 -0.587 1.00 74.31 89 GLY A C 1
ATOM 664 O O . GLY A 1 89 ? 3.053 3.781 -0.729 1.00 74.31 89 GLY A O 1
ATOM 665 N N . VAL A 1 90 ? 4.290 1.975 -1.232 1.00 79.56 90 VAL A N 1
ATOM 666 C CA . VAL A 1 90 ? 3.382 1.396 -2.228 1.00 79.56 90 VAL A CA 1
ATOM 667 C C . VAL A 1 90 ? 2.681 0.178 -1.627 1.00 79.56 90 VAL A C 1
ATOM 669 O O . VAL A 1 90 ? 3.279 -0.560 -0.844 1.00 79.56 90 VAL A O 1
ATOM 672 N N . HIS A 1 91 ? 1.422 -0.046 -1.996 1.00 77.81 91 HIS A N 1
ATOM 673 C CA . HIS A 1 91 ? 0.654 -1.225 -1.598 1.00 77.81 91 HIS A CA 1
ATOM 674 C C . HIS A 1 91 ? -0.080 -1.827 -2.803 1.00 77.81 91 HIS A C 1
ATOM 676 O O . HIS A 1 91 ? -0.419 -1.116 -3.750 1.00 77.81 91 HIS A O 1
ATOM 682 N N . PHE A 1 92 ? -0.304 -3.142 -2.794 1.00 78.12 92 PHE A N 1
ATOM 683 C CA . PHE A 1 92 ? -1.135 -3.818 -3.785 1.00 78.12 92 PHE A CA 1
ATOM 684 C C . PHE A 1 92 ? -2.533 -4.012 -3.216 1.00 78.12 92 PHE A C 1
ATOM 686 O O . PHE A 1 92 ? -2.689 -4.716 -2.226 1.00 78.12 92 PHE A O 1
ATOM 693 N N . SER A 1 93 ? -3.554 -3.445 -3.857 1.00 77.12 93 SER A N 1
ATOM 694 C CA . SER A 1 93 ? -4.929 -3.765 -3.477 1.00 77.12 93 SER A CA 1
ATOM 695 C C . SER A 1 93 ? -5.350 -5.048 -4.168 1.00 77.12 93 SER A C 1
ATOM 697 O O . SER A 1 93 ? -5.440 -5.099 -5.399 1.00 77.12 93 SER A O 1
ATOM 699 N N . LEU A 1 94 ? -5.693 -6.064 -3.379 1.00 73.12 94 LEU A N 1
ATOM 700 C CA . LEU A 1 94 ? -6.249 -7.311 -3.905 1.00 73.12 94 LEU A CA 1
ATOM 701 C C . LEU A 1 94 ? -7.609 -7.072 -4.574 1.00 73.12 94 LEU A C 1
ATOM 703 O O . LEU A 1 94 ? -7.895 -7.643 -5.629 1.00 73.12 94 LEU A O 1
ATOM 707 N N . SER A 1 95 ? -8.426 -6.191 -3.996 1.00 73.06 95 SER A N 1
ATOM 708 C CA . SER A 1 95 ? -9.775 -5.877 -4.482 1.00 73.06 95 SER A CA 1
ATOM 709 C C . SER A 1 95 ? -9.771 -5.170 -5.827 1.00 73.06 95 SER A C 1
ATOM 711 O O . SER A 1 95 ? -10.608 -5.450 -6.687 1.00 73.06 95 SER A O 1
ATOM 713 N N . TYR A 1 96 ? -8.805 -4.277 -6.025 1.00 76.25 96 TYR A N 1
ATOM 714 C CA . TYR A 1 96 ? -8.652 -3.543 -7.273 1.00 76.25 96 TYR A CA 1
ATOM 715 C C . TYR A 1 96 ? -7.629 -4.161 -8.231 1.00 76.25 96 TYR A C 1
ATOM 717 O O . TYR A 1 96 ? -7.524 -3.692 -9.363 1.00 76.25 96 TYR A O 1
ATOM 725 N N . SER A 1 97 ? -6.911 -5.200 -7.787 1.00 80.19 97 SER A N 1
ATOM 726 C CA . SER A 1 97 ? -5.833 -5.875 -8.521 1.00 80.19 97 SER A CA 1
ATOM 727 C C . SER A 1 97 ? -4.828 -4.887 -9.123 1.00 80.19 97 SER A C 1
ATOM 729 O O . SER A 1 97 ? -4.474 -4.991 -10.296 1.00 80.19 97 SER A O 1
ATOM 731 N N . LYS A 1 98 ? -4.420 -3.889 -8.329 1.00 84.50 98 LYS A N 1
ATOM 732 C CA . LYS A 1 98 ? -3.500 -2.831 -8.759 1.00 84.50 98 LYS A CA 1
ATOM 733 C C . LYS A 1 98 ? -2.567 -2.393 -7.638 1.00 84.50 98 LYS A C 1
ATOM 735 O O . LYS A 1 98 ? -2.967 -2.372 -6.471 1.00 84.50 98 LYS A O 1
ATOM 740 N N . TRP A 1 99 ? -1.377 -1.946 -8.012 1.00 84.94 99 TRP A N 1
ATOM 741 C CA . TRP A 1 99 ? -0.488 -1.212 -7.119 1.00 84.94 99 TRP A CA 1
ATOM 742 C C . TRP A 1 99 ? -0.916 0.248 -7.001 1.00 84.94 99 TRP A C 1
ATOM 744 O O . TRP A 1 99 ? -1.378 0.844 -7.973 1.00 84.94 99 TRP A O 1
ATOM 754 N N . TYR A 1 100 ? -0.772 0.836 -5.822 1.00 83.19 100 TYR A N 1
ATOM 755 C CA . TYR A 1 100 ? -1.124 2.230 -5.576 1.00 83.19 100 TYR A CA 1
ATOM 756 C C . TYR A 1 100 ? -0.233 2.841 -4.496 1.00 83.19 100 TYR A C 1
ATOM 758 O O . TYR A 1 100 ? 0.325 2.133 -3.650 1.00 83.19 100 TYR A O 1
ATOM 766 N N . CYS A 1 101 ? -0.093 4.163 -4.536 1.00 78.81 101 CYS A N 1
ATOM 767 C CA . CYS A 1 101 ? 0.532 4.900 -3.449 1.00 78.81 101 CYS A CA 1
ATOM 768 C C . CYS A 1 101 ? -0.362 4.927 -2.227 1.00 78.81 101 CYS A C 1
ATOM 770 O O . CYS A 1 101 ? -1.545 5.237 -2.346 1.00 78.81 101 CYS A O 1
ATOM 772 N N . LYS A 1 102 ? 0.197 4.668 -1.045 1.00 73.31 102 LYS A N 1
ATOM 773 C CA . LYS A 1 102 ? -0.584 4.715 0.193 1.00 73.31 102 LYS A CA 1
ATOM 774 C C . LYS A 1 102 ? -1.271 6.076 0.382 1.00 73.31 102 LYS A C 1
ATOM 776 O O . LYS A 1 102 ? -2.398 6.115 0.836 1.00 73.31 102 LYS A O 1
ATOM 781 N N . ASP A 1 103 ? -0.690 7.186 -0.057 1.00 70.69 103 ASP A N 1
ATOM 782 C CA . ASP A 1 103 ? -1.311 8.515 0.031 1.00 70.69 103 ASP A CA 1
ATOM 783 C C . ASP A 1 103 ? -2.336 8.860 -1.070 1.00 70.69 103 ASP A C 1
ATOM 785 O O . ASP A 1 103 ? -3.009 9.874 -0.936 1.00 70.69 103 ASP A O 1
ATOM 789 N N . ASP A 1 104 ? -2.518 8.037 -2.107 1.00 68.06 104 ASP A N 1
ATOM 790 C CA . ASP A 1 104 ? -3.488 8.274 -3.199 1.00 68.06 104 ASP A CA 1
ATOM 791 C C . ASP A 1 104 ? -4.187 6.969 -3.610 1.00 68.06 104 ASP A C 1
ATOM 793 O O . ASP A 1 104 ? -4.185 6.538 -4.768 1.00 68.06 104 ASP A O 1
ATOM 797 N N . GLY A 1 105 ? -4.745 6.267 -2.627 1.00 65.12 105 GLY A N 1
ATOM 798 C CA . GLY A 1 105 ? -5.443 5.020 -2.884 1.00 65.12 105 GLY A CA 1
ATOM 799 C C . GLY A 1 105 ? -6.807 5.216 -3.545 1.00 65.12 105 GLY A C 1
ATOM 800 O O . GLY A 1 105 ? -7.365 6.310 -3.552 1.00 65.12 105 GLY A O 1
ATOM 801 N N . PRO A 1 106 ? -7.405 4.130 -4.065 1.00 60.34 106 PRO A N 1
ATOM 802 C CA . PRO A 1 106 ? -8.677 4.170 -4.793 1.00 60.34 106 PRO A CA 1
ATOM 803 C C . PRO A 1 106 ? -9.870 4.778 -4.026 1.00 60.34 106 PRO A C 1
ATOM 805 O O . PRO A 1 106 ? -10.877 5.098 -4.654 1.00 60.34 106 PRO A O 1
ATOM 808 N N . GLU A 1 107 ? -9.754 4.964 -2.708 1.00 64.81 107 GLU A N 1
ATOM 809 C CA . GLU A 1 107 ? -10.755 5.599 -1.838 1.00 64.81 107 GLU A CA 1
ATOM 810 C C . GLU A 1 107 ? -10.256 6.909 -1.164 1.00 64.81 107 GLU A C 1
ATOM 812 O O . GLU A 1 107 ? -10.971 7.463 -0.332 1.00 64.81 107 GLU A O 1
ATOM 817 N N . GLY A 1 108 ? -9.066 7.437 -1.507 1.00 60.12 108 GLY A N 1
ATOM 818 C CA . GLY A 1 108 ? -8.512 8.710 -0.994 1.00 60.12 108 GLY A CA 1
ATOM 819 C C . GLY A 1 108 ? -7.129 8.609 -0.322 1.00 60.12 108 GLY A C 1
ATOM 820 O O . GLY A 1 108 ? -6.372 7.682 -0.607 1.00 60.12 108 GLY A O 1
ATOM 821 N N . ASP A 1 109 ? -6.813 9.555 0.581 1.00 54.31 109 ASP A N 1
ATOM 822 C CA . ASP A 1 109 ? -5.619 9.523 1.452 1.00 54.31 109 ASP A CA 1
ATOM 823 C C . ASP A 1 109 ? -5.714 8.302 2.373 1.00 54.31 109 ASP A C 1
ATOM 825 O O . ASP A 1 109 ? -6.513 8.290 3.319 1.00 54.31 109 ASP A O 1
ATOM 829 N N . VAL A 1 110 ? -4.934 7.260 2.112 1.00 63.62 110 VAL A N 1
ATOM 830 C CA . VAL A 1 110 ? -5.121 5.976 2.784 1.00 63.62 110 VAL A CA 1
ATOM 831 C C . VAL A 1 110 ? -3.893 5.559 3.582 1.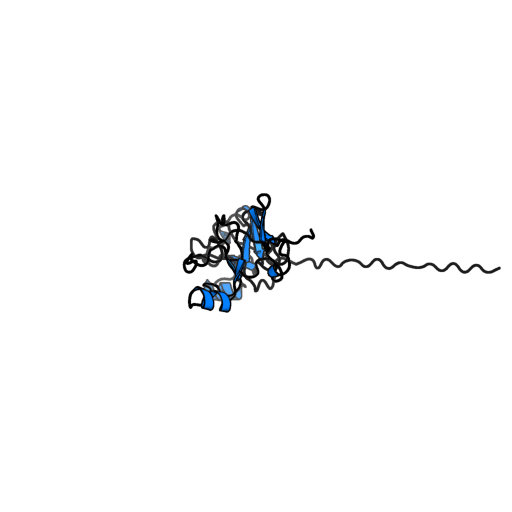00 63.62 110 VAL A C 1
ATOM 833 O O . VAL A 1 110 ? -2.794 6.087 3.469 1.00 63.62 110 VAL A O 1
ATOM 836 N N . ASP A 1 111 ? -4.133 4.636 4.501 1.00 59.91 111 ASP A N 1
ATOM 837 C CA . ASP A 1 111 ? -3.099 3.946 5.254 1.00 59.91 111 ASP A CA 1
ATOM 838 C C . ASP A 1 111 ? -2.217 4.839 6.150 1.00 59.91 111 ASP A C 1
ATOM 840 O O . ASP A 1 111 ? -0.984 4.795 6.115 1.00 59.91 111 ASP A O 1
ATOM 844 N N . SER A 1 112 ? -2.843 5.630 7.033 1.00 60.28 112 SER A N 1
ATOM 845 C CA . SER A 1 112 ? -2.118 6.201 8.172 1.00 60.28 112 SER A CA 1
ATOM 846 C C . SER A 1 112 ? -1.690 5.075 9.126 1.00 60.28 112 SER A C 1
ATOM 848 O O . SER A 1 112 ? -2.373 4.806 10.115 1.00 60.28 112 SER A O 1
ATOM 850 N N . ASN A 1 113 ? -0.587 4.394 8.808 1.00 73.50 113 ASN A N 1
ATOM 851 C CA . ASN A 1 113 ? 0.011 3.314 9.593 1.00 73.50 113 ASN A CA 1
ATOM 852 C C . ASN A 1 113 ? -1.021 2.278 10.071 1.00 73.50 113 ASN A C 1
ATOM 854 O O . ASN A 1 113 ? -1.298 2.171 11.268 1.00 73.50 113 ASN A O 1
ATOM 858 N N . SER A 1 114 ? -1.632 1.543 9.145 1.00 80.06 114 SER A N 1
ATOM 859 C CA . SER A 1 114 ? -2.560 0.469 9.484 1.00 80.06 114 SER A CA 1
ATOM 860 C C . SER A 1 114 ? -1.849 -0.879 9.569 1.00 80.06 114 SER A C 1
ATOM 862 O O . SER A 1 114 ? -1.232 -1.352 8.622 1.00 80.06 114 SER A O 1
ATOM 864 N N . PHE A 1 115 ? -1.956 -1.513 10.730 1.00 80.25 115 PHE A N 1
ATOM 865 C CA . PHE A 1 115 ? -1.385 -2.812 11.080 1.00 80.25 115 PHE A CA 1
ATOM 866 C C . PHE A 1 115 ? -2.518 -3.770 11.479 1.00 80.25 115 PHE A C 1
ATOM 868 O O . PHE A 1 115 ? -2.544 -4.360 12.568 1.00 80.25 115 PHE A O 1
ATOM 875 N N . ILE A 1 116 ? -3.536 -3.853 10.621 1.00 82.25 116 ILE A N 1
ATOM 876 C CA . ILE A 1 116 ? -4.769 -4.601 10.869 1.00 82.25 116 ILE A CA 1
ATOM 877 C C . ILE A 1 116 ? -4.710 -5.908 10.087 1.00 82.25 116 ILE A C 1
ATOM 879 O O . ILE A 1 116 ? -4.929 -5.930 8.885 1.00 82.25 116 ILE A O 1
ATOM 883 N N . ALA A 1 117 ? -4.380 -7.003 10.766 1.00 77.81 117 ALA A N 1
ATOM 884 C CA . ALA A 1 117 ? -4.235 -8.299 10.120 1.00 77.81 117 ALA A CA 1
ATOM 885 C C . ALA A 1 117 ? -5.570 -8.996 9.851 1.00 77.81 117 ALA A C 1
ATOM 887 O O . ALA A 1 117 ? -6.556 -8.804 10.575 1.00 77.81 117 ALA A O 1
ATOM 888 N N . LYS A 1 118 ? -5.553 -9.897 8.863 1.00 75.69 118 LYS A N 1
ATOM 889 C CA . LYS A 1 118 ? -6.706 -10.722 8.508 1.00 75.69 118 LYS A CA 1
ATOM 890 C C . LYS A 1 118 ? -7.275 -11.459 9.712 1.00 75.69 118 LYS A C 1
ATOM 892 O O . LYS A 1 118 ? -6.568 -12.127 10.466 1.00 75.69 118 LYS A O 1
ATOM 897 N N . GLY A 1 119 ? -8.600 -11.423 9.830 1.00 73.81 119 GLY A N 1
ATOM 898 C CA . GLY A 1 119 ? -9.311 -12.083 10.924 1.00 73.81 119 GLY A CA 1
ATOM 899 C C . GLY A 1 119 ? -9.443 -11.221 12.176 1.00 73.81 119 GLY A C 1
ATOM 900 O O . GLY A 1 119 ? -9.679 -11.770 13.257 1.00 73.81 119 GLY A O 1
ATOM 901 N N . CYS A 1 120 ? -9.353 -9.895 12.028 1.00 80.00 120 CYS A N 1
ATOM 902 C CA . CYS A 1 120 ? -9.719 -8.941 13.066 1.00 80.00 120 CYS A CA 1
ATOM 903 C C . CYS A 1 120 ? -11.213 -9.001 13.409 1.00 80.00 120 CYS A C 1
ATOM 905 O O . CYS A 1 120 ? -12.031 -8.235 12.909 1.00 80.00 120 CYS A O 1
ATOM 907 N N . ASN A 1 121 ? -11.581 -9.962 14.251 1.00 76.31 121 ASN A N 1
ATOM 908 C CA . ASN A 1 121 ? -12.977 -10.251 14.579 1.00 76.31 121 ASN A CA 1
ATOM 909 C C . ASN A 1 121 ? -13.396 -9.723 15.957 1.00 76.31 121 ASN A C 1
ATOM 911 O O . ASN A 1 121 ? -14.549 -9.906 16.350 1.00 76.31 121 ASN A O 1
ATOM 915 N N . ASP A 1 122 ? -12.472 -9.125 16.710 1.00 78.06 122 ASP A N 1
ATOM 916 C CA . ASP A 1 122 ? -12.794 -8.550 18.011 1.00 78.06 122 ASP A CA 1
ATOM 917 C C . ASP A 1 122 ? -13.642 -7.279 17.811 1.00 78.06 122 ASP A C 1
ATOM 919 O O . ASP A 1 122 ? -13.214 -6.369 17.096 1.00 78.06 122 ASP A O 1
ATOM 923 N N . PRO A 1 123 ? -14.851 -7.199 18.401 1.00 76.81 123 PRO A N 1
ATOM 924 C CA . PRO A 1 123 ? -15.732 -6.046 18.237 1.00 76.81 123 PRO A CA 1
ATOM 925 C C . PRO A 1 123 ? -15.125 -4.729 18.740 1.00 76.81 123 PRO A C 1
ATOM 927 O O . PRO A 1 123 ? -15.515 -3.675 18.233 1.00 76.81 123 PRO A O 1
ATOM 930 N N . ASP A 1 124 ? -14.176 -4.790 19.680 1.00 79.44 124 ASP A N 1
ATOM 931 C CA . ASP A 1 124 ? -13.490 -3.635 20.261 1.00 79.44 124 ASP A CA 1
ATOM 932 C C . ASP A 1 124 ? -12.327 -3.119 19.394 1.00 79.44 124 ASP A C 1
ATOM 934 O O . ASP A 1 124 ? -11.685 -2.138 19.778 1.00 79.44 124 ASP A O 1
ATOM 938 N N . PHE A 1 125 ? -12.045 -3.757 18.256 1.00 82.62 125 PHE A N 1
ATOM 939 C CA . PHE A 1 125 ? -10.948 -3.443 17.338 1.00 82.62 125 PHE A CA 1
ATOM 940 C C . PHE A 1 125 ? -11.456 -3.273 15.896 1.00 82.62 125 PHE A C 1
ATOM 942 O O . PHE A 1 125 ? -12.588 -3.668 15.580 1.00 82.62 125 PHE A O 1
ATOM 949 N N . PRO A 1 126 ? -10.647 -2.678 14.999 1.00 85.38 126 PRO A N 1
ATOM 950 C CA . PRO A 1 126 ? -9.316 -2.072 15.199 1.00 85.38 126 PRO A CA 1
ATOM 951 C C . PRO A 1 126 ? -9.340 -0.744 15.980 1.00 85.38 126 PRO A C 1
ATOM 953 O O . PRO A 1 126 ? -10.345 -0.034 16.000 1.00 85.38 126 PRO A O 1
ATOM 956 N N . LYS A 1 127 ? -8.215 -0.409 16.632 1.00 85.12 127 LYS A N 1
ATOM 957 C CA . LYS A 1 127 ? -8.033 0.822 17.430 1.00 85.12 127 LYS A CA 1
ATOM 958 C C . LYS A 1 127 ? -6.718 1.516 17.108 1.00 85.12 127 LYS A C 1
ATOM 960 O O . LYS A 1 127 ? -5.716 0.854 16.851 1.00 85.12 127 LYS A O 1
ATOM 965 N N . TYR A 1 128 ? -6.724 2.845 17.180 1.00 85.88 128 TYR A N 1
ATOM 966 C CA . TYR A 1 128 ? -5.504 3.634 17.071 1.00 85.88 128 TYR A CA 1
ATOM 967 C C . TYR A 1 128 ? -4.724 3.580 18.386 1.00 85.88 128 TYR A C 1
ATOM 969 O O . TYR A 1 128 ? -5.266 3.935 19.434 1.00 85.88 128 TYR A O 1
ATOM 977 N N . ALA A 1 129 ? -3.462 3.168 18.326 1.00 83.88 129 ALA A N 1
ATOM 978 C CA . ALA A 1 129 ? -2.552 3.125 19.461 1.00 83.88 129 ALA A CA 1
ATOM 979 C C . ALA A 1 129 ? -1.338 4.017 19.199 1.00 83.88 129 ALA A C 1
ATOM 981 O O . ALA A 1 129 ? -0.778 4.027 18.101 1.00 83.88 129 ALA A O 1
ATOM 982 N N . LYS A 1 130 ? -0.919 4.757 20.224 1.00 86.44 130 LYS A N 1
ATOM 983 C CA . LYS A 1 130 ? 0.347 5.494 20.242 1.00 86.44 130 LYS A CA 1
ATOM 984 C C . LYS A 1 130 ? 1.387 4.724 21.035 1.00 86.44 130 LYS A C 1
ATOM 986 O O . LYS A 1 130 ? 1.048 3.988 21.959 1.00 86.44 130 LYS A O 1
ATOM 991 N N . ASN A 1 131 ? 2.665 5.000 20.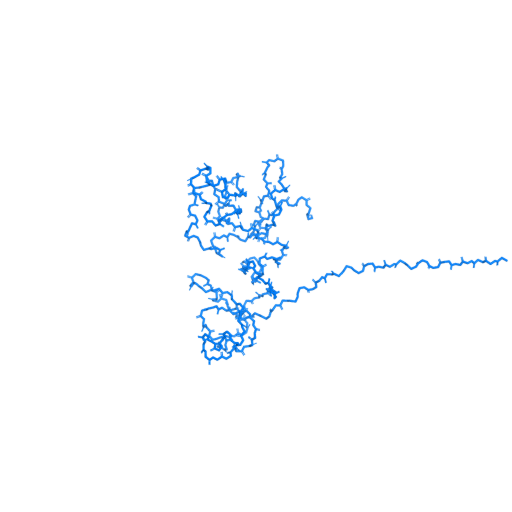794 1.00 85.12 131 ASN A N 1
ATOM 992 C CA . ASN A 1 131 ? 3.764 4.435 21.583 1.00 85.12 131 ASN A CA 1
ATOM 993 C C . ASN A 1 131 ? 3.575 4.632 23.092 1.00 85.12 131 ASN A C 1
ATOM 995 O O . ASN A 1 131 ? 3.903 3.743 23.868 1.00 85.12 131 ASN A O 1
ATOM 999 N N . ALA A 1 132 ? 3.000 5.758 23.520 1.00 86.06 132 ALA A N 1
ATOM 1000 C CA . ALA A 1 132 ? 2.689 5.997 24.929 1.00 86.06 132 ALA A CA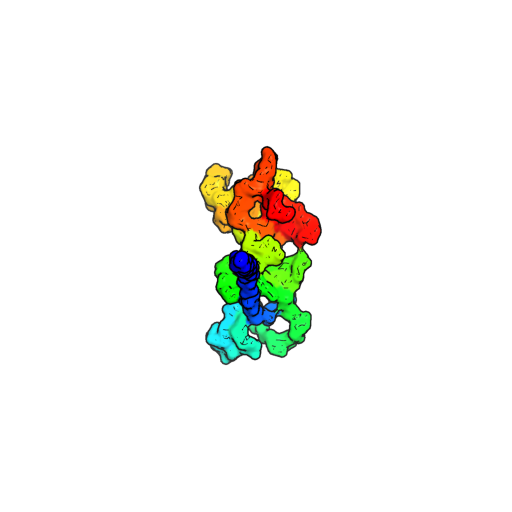 1
ATOM 1001 C C . ALA A 1 132 ? 1.631 5.025 25.493 1.00 86.06 132 ALA A C 1
ATOM 1003 O O . ALA A 1 132 ? 1.749 4.600 26.646 1.00 86.06 132 ALA A O 1
ATOM 1004 N N . ASP A 1 133 ? 0.629 4.664 24.688 1.00 83.62 133 ASP A N 1
ATOM 1005 C CA . ASP A 1 133 ? -0.410 3.698 25.057 1.00 83.62 133 ASP A CA 1
ATOM 1006 C C . ASP A 1 133 ? 0.228 2.306 25.181 1.00 83.62 133 ASP A C 1
ATOM 1008 O O . ASP A 1 133 ? 0.154 1.671 26.231 1.00 83.62 133 ASP A O 1
ATOM 1012 N N . CYS A 1 134 ? 1.014 1.911 24.175 1.00 79.81 134 CYS A N 1
ATOM 1013 C CA . CYS A 1 134 ? 1.759 0.650 24.151 1.00 79.81 134 CYS A CA 1
ATOM 1014 C C . CYS A 1 134 ? 2.761 0.519 25.315 1.00 79.81 134 CYS A C 1
ATOM 1016 O O . CYS A 1 134 ? 2.866 -0.533 25.952 1.00 79.81 134 CYS A O 1
ATOM 1018 N N . GLN A 1 135 ? 3.473 1.599 25.656 1.00 83.75 135 GLN A N 1
ATOM 1019 C CA . GLN A 1 135 ? 4.376 1.630 26.809 1.00 83.75 135 GLN A CA 1
ATOM 1020 C C . GLN A 1 135 ? 3.621 1.464 28.128 1.00 83.75 135 GLN A C 1
ATOM 1022 O O . GLN A 1 135 ? 4.122 0.800 29.036 1.00 83.75 135 GLN A O 1
ATOM 1027 N N . THR A 1 136 ? 2.440 2.070 28.246 1.00 85.00 136 THR A N 1
ATOM 1028 C CA . THR A 1 136 ? 1.607 1.973 29.451 1.00 85.00 136 THR A CA 1
ATOM 1029 C C . THR A 1 136 ? 1.069 0.559 29.627 1.00 85.00 136 THR A C 1
ATOM 1031 O O . THR A 1 136 ? 1.144 0.011 30.729 1.00 85.00 136 THR A O 1
ATOM 1034 N N . ASP A 1 137 ? 0.590 -0.045 28.544 1.00 80.56 137 ASP A N 1
ATOM 1035 C CA . ASP A 1 137 ? -0.077 -1.342 28.590 1.00 80.56 137 ASP A CA 1
ATOM 1036 C C . ASP A 1 137 ? 0.922 -2.511 28.624 1.00 80.56 137 ASP A C 1
ATOM 1038 O O . ASP A 1 137 ? 0.677 -3.518 29.296 1.00 80.56 137 ASP A O 1
ATOM 1042 N N . TRP A 1 138 ? 2.080 -2.377 27.960 1.00 78.62 138 TRP A N 1
ATOM 1043 C CA . TRP A 1 138 ? 3.019 -3.491 27.732 1.00 78.62 138 TRP A CA 1
ATOM 1044 C C . TRP A 1 138 ? 4.485 -3.192 28.067 1.00 78.62 138 TRP A C 1
ATOM 1046 O O . TRP A 1 138 ? 5.327 -4.086 27.967 1.00 78.62 138 TRP A O 1
ATOM 1056 N N . GLY A 1 139 ? 4.829 -1.968 28.477 1.00 81.62 139 GLY A N 1
ATOM 1057 C CA . GLY A 1 139 ? 6.199 -1.600 28.858 1.00 81.62 139 GLY A CA 1
ATOM 1058 C C . GLY A 1 139 ? 7.189 -1.495 27.691 1.00 81.62 139 GLY A C 1
ATOM 1059 O O . GLY A 1 139 ? 8.399 -1.497 27.925 1.00 81.62 139 GLY A O 1
ATOM 1060 N N . LYS A 1 140 ? 6.697 -1.424 26.450 1.00 82.50 140 LYS A N 1
ATOM 1061 C CA . LYS A 1 140 ? 7.484 -1.272 25.215 1.00 82.50 140 LYS A CA 1
ATOM 1062 C C . LYS A 1 140 ? 6.728 -0.418 24.193 1.00 82.50 140 LYS A C 1
ATOM 1064 O O . LYS A 1 140 ? 5.513 -0.290 24.293 1.00 82.50 140 LYS A O 1
ATOM 1069 N N . ASP A 1 141 ? 7.447 0.141 23.223 1.00 82.25 141 ASP A N 1
ATOM 1070 C CA . ASP A 1 141 ? 6.838 0.850 22.090 1.00 82.25 141 ASP A CA 1
ATOM 1071 C C . ASP A 1 141 ? 5.950 -0.087 21.259 1.00 82.25 141 ASP A C 1
ATOM 1073 O O . ASP A 1 141 ? 6.109 -1.316 21.298 1.00 82.25 141 ASP A O 1
ATOM 1077 N N . CYS A 1 142 ? 5.013 0.494 20.507 1.00 78.88 142 CYS A N 1
ATOM 1078 C CA . CYS A 1 142 ? 4.233 -0.270 19.545 1.00 78.88 142 CYS A CA 1
ATOM 1079 C C . CYS A 1 142 ? 5.180 -0.836 18.482 1.00 78.88 142 CYS A C 1
ATOM 1081 O O . CYS A 1 142 ? 6.152 -0.184 18.097 1.00 78.88 142 CYS A O 1
ATOM 1083 N N . VAL A 1 143 ? 4.889 -2.042 17.992 1.00 75.69 143 VAL A N 1
ATOM 1084 C CA . VAL A 1 143 ? 5.790 -2.786 17.096 1.00 75.69 143 VAL A CA 1
ATOM 1085 C C . VAL A 1 143 ? 6.183 -1.978 15.857 1.00 75.69 143 VAL A C 1
ATOM 1087 O O . VAL A 1 143 ? 7.346 -2.007 15.461 1.00 75.69 143 VAL A O 1
ATOM 1090 N N . PHE A 1 144 ? 5.242 -1.220 15.298 1.00 73.62 144 PHE A N 1
ATOM 1091 C CA . PHE A 1 144 ? 5.453 -0.401 14.108 1.00 73.62 144 PHE A CA 1
ATOM 1092 C C . PHE A 1 144 ? 5.212 1.098 14.363 1.00 73.62 144 PHE A C 1
ATOM 1094 O O . PHE A 1 144 ? 4.993 1.875 13.438 1.00 73.62 144 PHE A O 1
ATOM 1101 N N . GLY A 1 145 ? 5.278 1.525 15.629 1.00 78.56 145 GLY A N 1
ATOM 1102 C CA . GLY A 1 145 ? 4.998 2.904 16.030 1.00 78.56 145 GLY A CA 1
ATOM 1103 C C . GLY A 1 145 ? 3.505 3.234 16.111 1.00 78.56 145 GLY A C 1
ATOM 1104 O O . GLY A 1 145 ? 2.662 2.351 16.254 1.00 78.56 145 GLY A O 1
ATOM 1105 N N . ASP A 1 146 ? 3.172 4.521 16.071 1.00 83.62 146 ASP A N 1
ATOM 1106 C CA . ASP A 1 146 ? 1.785 4.980 16.174 1.00 83.62 146 ASP A CA 1
ATOM 1107 C C . ASP A 1 146 ? 0.971 4.530 14.946 1.00 83.62 146 ASP A C 1
ATOM 1109 O O . ASP A 1 146 ? 1.410 4.740 13.812 1.00 83.62 146 ASP A O 1
ATOM 1113 N N . GLY A 1 147 ? -0.213 3.948 15.161 1.00 83.81 147 GLY A N 1
ATOM 1114 C CA . GLY A 1 147 ? -1.048 3.451 14.065 1.00 83.81 147 GLY A CA 1
ATOM 1115 C C . GLY A 1 147 ? -2.308 2.706 14.494 1.00 83.81 147 GLY A C 1
ATOM 1116 O O . GLY A 1 147 ? -2.616 2.603 15.683 1.00 83.81 147 GLY A O 1
ATOM 1117 N N . TRP A 1 148 ? -3.050 2.187 13.517 1.00 85.56 148 TRP A N 1
ATOM 1118 C CA . TRP A 1 148 ? -4.221 1.338 13.738 1.00 85.56 148 TRP A CA 1
ATOM 1119 C C . TRP A 1 148 ? -3.803 -0.112 13.900 1.00 85.56 148 TRP A C 1
ATOM 1121 O O . TRP A 1 148 ? -3.130 -0.656 13.038 1.00 85.56 148 TRP A O 1
ATOM 1131 N N . TYR A 1 149 ? -4.231 -0.765 14.974 1.00 81.69 149 TYR A N 1
ATOM 1132 C CA . TYR A 1 149 ? -3.854 -2.147 15.245 1.00 81.69 149 TYR A CA 1
ATOM 1133 C C . TYR A 1 149 ? -5.075 -3.051 15.315 1.00 81.69 149 TYR A C 1
ATOM 1135 O O . TYR A 1 149 ? -6.075 -2.732 15.971 1.00 81.69 149 TYR A O 1
ATOM 1143 N N . CYS A 1 150 ? -4.951 -4.219 14.681 1.00 79.75 150 CYS A N 1
ATOM 1144 C CA . CYS A 1 150 ? -5.776 -5.363 15.021 1.00 79.75 150 CYS A CA 1
ATOM 1145 C C . CYS A 1 150 ? -5.077 -6.216 16.071 1.00 79.75 150 CYS A C 1
ATOM 1147 O O . CYS A 1 150 ? -4.283 -7.091 15.738 1.00 79.75 150 CYS A O 1
ATOM 1149 N N . SER A 1 151 ? -5.365 -5.968 17.337 1.00 62.47 151 SER A N 1
ATOM 1150 C CA . SER A 1 151 ? -5.125 -6.911 18.424 1.00 62.47 151 SER A CA 1
ATOM 1151 C C . SER A 1 151 ? -5.472 -6.202 19.717 1.00 62.47 151 SER A C 1
ATOM 1153 O O . SER A 1 151 ? -5.104 -5.047 19.903 1.00 62.47 151 SER A O 1
ATOM 1155 N N . ASP A 1 152 ? -6.074 -6.948 20.635 1.00 55.94 152 ASP A N 1
ATOM 1156 C CA . ASP A 1 152 ? -6.074 -6.786 22.099 1.00 55.94 152 ASP A CA 1
ATOM 1157 C C . ASP A 1 152 ? -4.724 -6.417 22.771 1.00 55.94 152 ASP A C 1
ATOM 1159 O O . ASP A 1 152 ? -4.586 -6.541 23.989 1.00 55.94 152 ASP A O 1
ATOM 1163 N N . GLY A 1 153 ? -3.713 -5.987 22.012 1.00 51.38 153 GLY A N 1
ATOM 1164 C CA . GLY A 1 153 ? -2.379 -5.653 22.480 1.00 51.38 153 GLY A CA 1
ATOM 1165 C C . GLY A 1 153 ? -1.423 -6.829 22.612 1.00 51.38 153 GLY A C 1
ATOM 1166 O O . GLY A 1 153 ? -0.280 -6.644 23.028 1.00 51.38 153 GLY A O 1
ATOM 1167 N N . THR A 1 154 ? -1.872 -8.050 22.315 1.00 47.38 154 THR A N 1
ATOM 1168 C CA . THR A 1 154 ? -1.123 -9.281 22.604 1.00 47.38 154 THR A CA 1
ATOM 1169 C C . THR A 1 154 ? -0.542 -9.974 21.375 1.00 47.38 154 THR A C 1
ATOM 1171 O O . THR A 1 154 ? 0.327 -10.836 21.524 1.00 47.38 154 THR A O 1
ATOM 1174 N N . THR A 1 155 ? -0.963 -9.596 20.167 1.00 55.34 155 THR A N 1
ATOM 1175 C CA . THR A 1 155 ? -0.434 -10.182 18.933 1.00 55.34 155 THR A CA 1
ATOM 1176 C C . THR A 1 155 ? 0.890 -9.516 18.600 1.00 55.34 155 THR A C 1
ATOM 1178 O O . THR A 1 155 ? 0.959 -8.347 18.229 1.00 55.34 155 THR A O 1
ATOM 1181 N N . ASP A 1 156 ? 1.967 -10.275 18.778 1.00 58.56 156 ASP A N 1
ATOM 1182 C CA . ASP A 1 156 ? 3.298 -9.877 18.355 1.00 58.56 156 ASP A CA 1
ATOM 1183 C C . ASP A 1 156 ? 3.375 -9.859 16.824 1.00 58.56 156 ASP A C 1
ATOM 1185 O O . ASP A 1 156 ? 3.692 -10.863 16.187 1.00 58.56 156 ASP A O 1
ATOM 1189 N N . VAL A 1 157 ? 3.078 -8.698 16.244 1.00 62.59 157 VAL A N 1
ATOM 1190 C CA . VAL A 1 157 ? 3.193 -8.450 14.805 1.00 62.59 157 VAL A CA 1
ATOM 1191 C C . VAL A 1 157 ? 4.636 -8.141 14.382 1.00 62.59 157 VAL A C 1
ATOM 1193 O O . VAL A 1 157 ? 4.868 -7.728 13.259 1.00 62.59 157 VAL A O 1
ATOM 1196 N N . SER A 1 158 ? 5.648 -8.337 15.241 1.00 63.97 158 SER A N 1
ATOM 1197 C CA . SER A 1 158 ? 7.046 -8.007 14.886 1.00 63.97 158 SER A CA 1
ATOM 1198 C C . SER A 1 158 ? 7.639 -8.892 13.796 1.00 63.97 158 SER A C 1
ATOM 1200 O O . SER A 1 158 ? 8.643 -8.527 13.190 1.00 63.97 158 SER A O 1
ATOM 1202 N N . ASN A 1 159 ? 7.009 -10.038 13.538 1.00 65.62 159 ASN A N 1
ATOM 1203 C CA . ASN A 1 159 ? 7.349 -10.910 12.418 1.00 65.62 159 ASN A CA 1
ATOM 1204 C C . ASN A 1 159 ? 6.407 -10.722 11.222 1.00 65.62 159 ASN A C 1
ATOM 1206 O O . ASN A 1 159 ? 6.498 -11.514 10.290 1.00 65.62 159 ASN A O 1
ATOM 1210 N N . TYR A 1 160 ? 5.485 -9.753 11.283 1.00 67.06 160 TYR A N 1
ATOM 1211 C CA . TYR A 1 160 ? 4.528 -9.511 10.213 1.00 67.06 160 TYR A CA 1
ATOM 1212 C C . TYR A 1 160 ? 5.191 -8.647 9.141 1.00 67.06 160 TYR A C 1
ATOM 1214 O O . TYR A 1 160 ? 5.863 -7.659 9.450 1.00 67.06 160 TYR A O 1
ATOM 1222 N N . ASP A 1 161 ? 5.008 -9.024 7.885 1.00 61.00 161 ASP A N 1
ATOM 1223 C CA . ASP A 1 161 ? 5.372 -8.219 6.732 1.00 61.00 161 ASP A CA 1
ATOM 1224 C C . ASP A 1 161 ? 4.381 -7.061 6.601 1.00 61.00 161 ASP A C 1
ATOM 1226 O O . ASP A 1 161 ? 3.174 -7.264 6.433 1.00 61.00 161 ASP A O 1
ATOM 1230 N N . TYR A 1 162 ? 4.920 -5.840 6.654 1.00 59.50 162 TYR A N 1
ATOM 1231 C CA . TYR A 1 162 ? 4.175 -4.582 6.590 1.00 59.50 162 TYR A CA 1
ATOM 1232 C C . TYR A 1 162 ? 3.263 -4.447 5.364 1.00 59.50 162 TYR A C 1
ATOM 1234 O O . TYR A 1 162 ? 2.372 -3.601 5.350 1.00 59.50 162 TYR A O 1
ATOM 1242 N N . THR A 1 163 ? 3.460 -5.276 4.347 1.00 53.56 163 THR A N 1
ATOM 1243 C CA . THR A 1 163 ? 2.777 -5.127 3.065 1.00 53.56 163 THR A CA 1
ATOM 1244 C C . THR A 1 163 ? 1.812 -6.267 2.736 1.00 53.56 163 THR A C 1
ATOM 1246 O O . THR A 1 163 ? 1.076 -6.143 1.766 1.00 53.56 163 THR A O 1
ATOM 1249 N N . TYR A 1 164 ? 1.797 -7.369 3.499 1.00 55.59 164 TYR A N 1
ATOM 1250 C CA . TYR A 1 164 ? 0.923 -8.525 3.208 1.00 55.59 164 TYR A CA 1
ATOM 1251 C C . TYR A 1 164 ? 0.205 -9.123 4.395 1.00 55.59 164 TYR A C 1
ATOM 1253 O O . TYR A 1 164 ? -0.844 -9.745 4.224 1.00 55.59 164 TYR A O 1
ATOM 1261 N N . ASP A 1 165 ? 0.759 -8.979 5.594 1.00 68.88 165 ASP A N 1
ATOM 1262 C CA . ASP A 1 165 ? 0.117 -9.559 6.767 1.00 68.88 165 ASP A CA 1
ATOM 1263 C C . ASP A 1 165 ? -1.031 -8.682 7.281 1.00 68.88 165 ASP A C 1
ATOM 1265 O O . ASP A 1 165 ? -1.745 -9.068 8.212 1.00 68.88 165 ASP A O 1
ATOM 1269 N N . PHE A 1 166 ? -1.240 -7.527 6.647 1.00 77.75 166 PHE A N 1
ATOM 1270 C CA . PHE A 1 166 ? -2.308 -6.5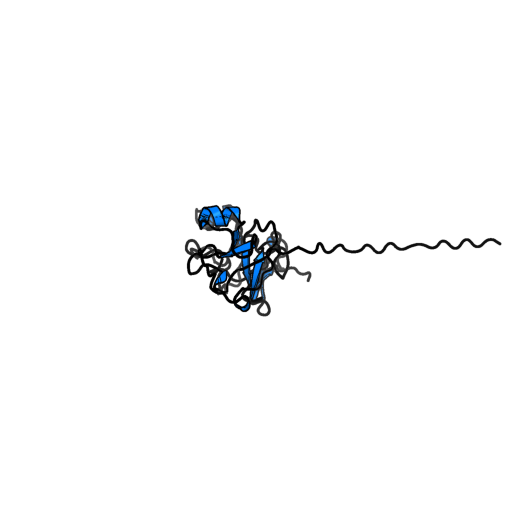86 6.930 1.00 77.75 166 PHE A CA 1
ATOM 1271 C C . PHE A 1 166 ? -3.336 -6.573 5.798 1.00 77.75 166 PHE A C 1
ATOM 1273 O O . PHE A 1 166 ? -2.992 -6.645 4.622 1.00 77.75 166 PHE A O 1
ATOM 1280 N N . ASP A 1 167 ? -4.612 -6.532 6.173 1.00 78.62 167 ASP A N 1
ATOM 1281 C CA . ASP A 1 167 ? -5.716 -6.368 5.237 1.00 78.62 167 ASP A CA 1
ATOM 1282 C C . ASP A 1 167 ? -5.614 -5.001 4.535 1.00 78.62 167 ASP A C 1
ATOM 1284 O O . ASP A 1 167 ? -5.128 -4.027 5.124 1.00 78.62 167 ASP A O 1
ATOM 1288 N N . ASP A 1 168 ? -6.166 -4.907 3.318 1.00 77.50 168 ASP A N 1
ATOM 1289 C CA . ASP A 1 168 ? -6.392 -3.626 2.644 1.00 77.50 168 ASP A CA 1
ATOM 1290 C C . ASP A 1 168 ? -7.066 -2.660 3.629 1.00 77.50 168 ASP A C 1
ATOM 1292 O O . ASP A 1 168 ? -8.046 -2.993 4.312 1.00 77.50 168 ASP A O 1
ATOM 1296 N N . SER A 1 169 ? -6.536 -1.444 3.723 1.00 80.25 169 SER A N 1
ATOM 1297 C CA . SER A 1 169 ? -7.127 -0.425 4.572 1.00 80.25 169 SER A CA 1
ATOM 1298 C C . SER A 1 169 ? -7.078 0.947 3.925 1.00 80.25 169 SER A C 1
ATOM 1300 O O . SER A 1 169 ? -6.072 1.384 3.368 1.00 80.25 169 SER A O 1
ATOM 1302 N N . PHE A 1 170 ? -8.213 1.619 4.015 1.00 79.31 170 PHE A N 1
ATOM 1303 C CA . PHE A 1 170 ? -8.472 2.941 3.497 1.00 79.31 170 PHE A CA 1
ATOM 1304 C C . PHE A 1 170 ? -8.840 3.849 4.669 1.00 79.31 170 PHE A C 1
ATOM 1306 O O . PHE A 1 170 ? -10.000 4.190 4.904 1.00 79.31 170 PHE A O 1
ATOM 1313 N N . ILE A 1 171 ? -7.824 4.131 5.485 1.00 80.19 171 ILE A N 1
ATOM 1314 C CA . ILE A 1 171 ? -7.959 4.820 6.764 1.00 80.19 171 ILE A CA 1
ATOM 1315 C C . ILE A 1 171 ? -7.106 6.085 6.740 1.00 80.19 171 ILE A C 1
ATOM 1317 O O . ILE A 1 171 ? -5.876 6.013 6.754 1.00 80.19 171 ILE A O 1
ATOM 1321 N N . HIS A 1 172 ? -7.755 7.244 6.736 1.00 76.38 172 HIS A N 1
ATOM 1322 C CA . HIS A 1 172 ? -7.058 8.523 6.707 1.00 76.38 172 HIS A CA 1
ATOM 1323 C C . HIS A 1 172 ? -6.540 8.939 8.096 1.00 76.38 172 HIS A C 1
ATOM 1325 O O . HIS A 1 172 ? -7.092 8.578 9.139 1.00 76.38 172 HIS A O 1
ATOM 1331 N N . SER A 1 173 ? -5.533 9.813 8.140 1.00 76.88 173 SER A N 1
ATOM 1332 C CA . SER A 1 173 ? -4.854 10.225 9.388 1.00 76.88 173 SER A CA 1
ATOM 1333 C C . SER A 1 173 ? -5.764 10.784 10.496 1.00 76.88 173 SER A C 1
ATOM 1335 O O . SER A 1 173 ? -5.460 10.646 11.682 1.00 76.88 173 SER A O 1
ATOM 1337 N N . ASN A 1 174 ? -6.906 11.382 10.141 1.00 78.25 174 ASN A N 1
ATOM 1338 C CA . ASN A 1 174 ? -7.840 11.985 11.099 1.00 78.25 174 ASN A CA 1
ATOM 1339 C C . ASN A 1 174 ? -8.954 11.054 11.597 1.00 78.25 174 ASN A C 1
ATOM 1341 O O . ASN A 1 174 ? -9.778 11.494 12.392 1.00 78.25 174 ASN A O 1
ATOM 1345 N N . CYS A 1 175 ? -8.934 9.777 11.213 1.00 83.56 175 CYS A N 1
ATOM 1346 C CA . CYS A 1 175 ? -10.020 8.815 11.434 1.00 83.56 175 CYS A CA 1
ATOM 1347 C C . CYS A 1 175 ? -10.402 8.606 12.901 1.00 83.56 175 CYS A C 1
ATOM 1349 O O . CYS A 1 175 ? -11.533 8.274 13.240 1.00 83.56 175 CYS A O 1
ATOM 1351 N N . SER A 1 176 ? -9.448 8.837 13.805 1.00 82.94 176 SER A N 1
ATOM 1352 C CA . SER A 1 176 ? -9.681 8.790 15.252 1.00 82.94 176 SER A CA 1
ATOM 1353 C C . SER A 1 176 ? -10.680 9.847 15.751 1.00 82.94 176 SER A C 1
ATOM 1355 O O . SER A 1 176 ? -11.102 9.777 16.903 1.00 82.94 176 SER A O 1
ATOM 1357 N N . ASN A 1 177 ? -11.074 10.808 14.908 1.00 84.44 177 ASN A N 1
ATOM 1358 C CA . ASN A 1 177 ? -12.108 11.798 15.205 1.00 84.44 177 ASN A CA 1
ATOM 1359 C C . ASN A 1 177 ? -13.502 11.401 14.693 1.00 84.44 177 ASN A C 1
ATOM 1361 O O . ASN A 1 177 ? -14.480 12.026 15.100 1.00 84.44 177 ASN A O 1
ATOM 1365 N N . ASP A 1 178 ? -13.605 10.368 13.855 1.00 84.50 178 ASP A N 1
ATOM 1366 C CA . ASP A 1 178 ? -14.828 10.006 13.125 1.00 84.50 178 ASP A CA 1
ATOM 1367 C C . ASP A 1 178 ? -15.543 8.797 13.755 1.00 84.50 178 ASP A C 1
ATOM 1369 O O . ASP A 1 178 ? -16.266 8.037 13.121 1.00 84.50 178 ASP A O 1
ATOM 1373 N N . CYS A 1 179 ? -15.358 8.591 15.057 1.00 86.44 179 CYS A N 1
ATOM 1374 C CA . CYS A 1 179 ? -15.925 7.454 15.774 1.00 86.44 179 CYS A CA 1
ATOM 1375 C C . CYS A 1 179 ? -17.451 7.561 15.937 1.00 86.44 179 CYS A C 1
ATOM 1377 O O . CYS A 1 179 ? -18.003 8.646 16.134 1.00 86.44 179 CYS A O 1
ATOM 1379 N N . ASP A 1 180 ? -18.139 6.421 15.896 1.00 86.81 180 ASP A N 1
ATOM 1380 C CA . ASP A 1 180 ? -19.566 6.347 16.196 1.00 86.81 180 ASP A CA 1
ATOM 1381 C C . ASP A 1 180 ? -19.860 6.586 17.691 1.00 86.81 180 ASP A C 1
ATOM 1383 O O . ASP A 1 180 ? -18.979 6.878 18.505 1.00 86.81 180 ASP A O 1
ATOM 1387 N N . THR A 1 181 ? -21.131 6.456 18.080 1.00 84.69 181 THR A N 1
ATOM 1388 C CA . THR A 1 181 ? -21.550 6.639 19.478 1.00 84.69 181 THR A CA 1
ATOM 1389 C C . THR A 1 181 ? -20.963 5.612 20.441 1.00 84.69 181 THR A C 1
ATOM 1391 O O . THR A 1 181 ? -20.919 5.885 21.642 1.00 84.69 181 THR A O 1
ATOM 1394 N N . ASP A 1 182 ? -20.517 4.467 19.929 1.00 82.88 182 ASP A N 1
ATOM 1395 C CA . ASP A 1 182 ? -19.893 3.395 20.699 1.00 82.88 182 ASP A CA 1
ATOM 1396 C C . ASP A 1 182 ? -18.354 3.528 20.711 1.00 82.88 182 ASP A C 1
ATOM 1398 O O . ASP A 1 182 ? -17.661 2.745 21.362 1.00 82.88 182 ASP A O 1
ATOM 1402 N N . GLY A 1 183 ? -17.810 4.569 20.066 1.00 83.00 183 GLY A N 1
ATOM 1403 C CA . GLY A 1 183 ? -16.380 4.871 20.018 1.00 83.00 183 GLY A CA 1
ATOM 1404 C C . GLY A 1 183 ? -15.617 4.096 18.945 1.00 83.00 183 GLY A C 1
ATOM 1405 O O . GLY A 1 183 ? -14.386 4.075 18.979 1.00 83.00 183 GLY A O 1
ATOM 1406 N N . LYS A 1 184 ? -16.312 3.473 17.990 1.00 85.81 184 LYS A N 1
ATOM 1407 C CA . LYS A 1 184 ? -15.710 2.724 16.887 1.00 85.81 184 LYS A CA 1
ATOM 1408 C C . LYS A 1 184 ? -15.566 3.611 15.655 1.00 85.81 184 LYS A C 1
ATOM 1410 O O . LYS A 1 184 ? -16.549 4.143 15.143 1.00 85.81 184 LYS A O 1
ATOM 1415 N N . CYS A 1 185 ? -14.332 3.763 15.180 1.00 86.50 185 CYS A N 1
ATOM 1416 C CA . CYS A 1 185 ? -13.983 4.694 14.098 1.00 86.50 185 CYS A CA 1
ATOM 1417 C C . CYS A 1 185 ? -13.550 4.000 12.804 1.00 86.50 185 CYS A C 1
ATOM 1419 O O . CYS A 1 185 ? -13.416 4.663 11.788 1.00 86.50 185 CYS A O 1
ATOM 1421 N N . VAL A 1 186 ? -13.339 2.684 12.822 1.00 87.75 186 VAL A N 1
ATOM 1422 C CA . VAL A 1 186 ? -12.901 1.915 11.653 1.00 87.75 186 VAL A CA 1
ATOM 1423 C C . VAL A 1 186 ? -13.745 0.650 11.527 1.00 87.75 186 VAL A C 1
ATOM 1425 O O . VAL A 1 186 ? -14.032 -0.026 12.522 1.00 87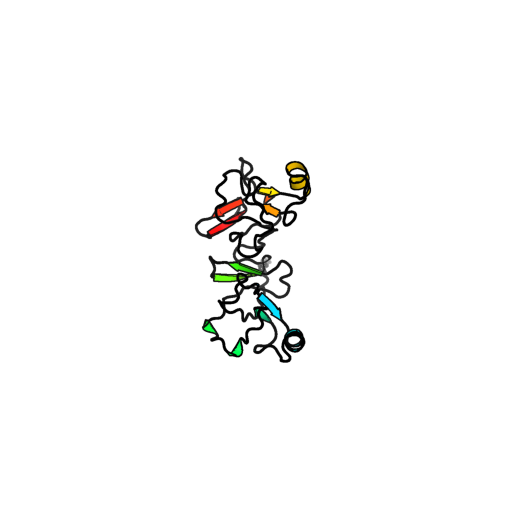.75 186 VAL A O 1
ATOM 1428 N N . TYR A 1 187 ? -14.164 0.340 10.301 1.00 86.94 187 TYR A N 1
ATOM 1429 C CA . TYR A 1 187 ? -15.106 -0.734 9.992 1.00 86.94 187 TYR A CA 1
ATOM 1430 C C . TYR A 1 187 ? -14.645 -1.539 8.791 1.00 86.94 187 TYR A C 1
ATOM 1432 O O . TYR A 1 187 ? -14.093 -1.003 7.838 1.00 86.94 187 TYR A O 1
ATOM 1440 N N . TRP A 1 188 ? -14.930 -2.834 8.825 1.00 86.56 188 TRP A N 1
ATOM 1441 C CA . TRP A 1 188 ? -14.746 -3.696 7.673 1.00 86.56 188 TRP A CA 1
ATOM 1442 C C . TRP A 1 188 ? -15.882 -3.499 6.667 1.00 86.56 188 TRP A C 1
ATOM 1444 O O . TRP A 1 188 ? -17.058 -3.526 7.047 1.00 86.56 188 TRP A O 1
ATOM 1454 N N . ARG A 1 189 ? -15.540 -3.348 5.385 1.00 84.00 189 ARG A N 1
ATOM 1455 C CA . ARG A 1 189 ? -16.488 -3.350 4.268 1.00 84.00 189 ARG A CA 1
ATOM 1456 C C . ARG A 1 189 ? -16.272 -4.566 3.385 1.00 84.00 189 ARG A C 1
ATOM 1458 O O . ARG A 1 189 ? -15.282 -4.653 2.669 1.00 84.00 189 ARG A O 1
ATOM 1465 N N . ASP A 1 190 ? -17.248 -5.470 3.386 1.00 81.56 190 ASP A N 1
ATOM 1466 C CA . ASP A 1 190 ? -17.203 -6.704 2.592 1.00 81.56 190 ASP A CA 1
ATOM 1467 C C . ASP A 1 190 ? -17.158 -6.453 1.081 1.00 81.56 190 ASP A C 1
ATOM 1469 O O . ASP A 1 190 ? -16.607 -7.261 0.338 1.00 81.56 190 ASP A O 1
ATOM 1473 N N . ASP A 1 191 ? -17.748 -5.355 0.611 1.00 76.69 191 ASP A N 1
ATOM 1474 C CA . ASP A 1 191 ? -17.778 -5.018 -0.810 1.00 76.69 191 ASP A CA 1
ATOM 1475 C C . ASP A 1 191 ? -16.444 -4.471 -1.330 1.00 76.69 191 ASP A C 1
ATOM 1477 O O . ASP A 1 191 ? -16.173 -4.584 -2.523 1.00 76.69 191 ASP A O 1
ATOM 1481 N N . LEU A 1 192 ? -15.610 -3.940 -0.433 1.00 73.69 192 LEU A N 1
ATOM 1482 C CA . LEU A 1 192 ? -14.248 -3.492 -0.723 1.00 73.69 192 LEU A CA 1
ATOM 1483 C C . LEU A 1 192 ? -13.183 -4.479 -0.244 1.00 73.69 192 LEU A C 1
ATOM 1485 O O . LEU A 1 192 ? -12.024 -4.332 -0.614 1.00 73.69 192 LEU A O 1
ATOM 1489 N N . VAL A 1 193 ? -13.563 -5.464 0.578 1.00 80.06 193 VAL A N 1
ATOM 1490 C CA . VAL A 1 193 ? -12.646 -6.377 1.279 1.00 80.06 193 VAL A CA 1
ATOM 1491 C C . VAL A 1 193 ? -11.540 -5.583 1.993 1.00 80.06 193 VAL A C 1
ATOM 1493 O O . VAL A 1 193 ? -10.363 -5.911 1.892 1.00 80.06 193 VAL A O 1
ATOM 1496 N N . ALA A 1 194 ? -11.931 -4.499 2.671 1.00 81.12 194 ALA A N 1
ATOM 1497 C CA . ALA A 1 194 ? -11.000 -3.550 3.271 1.00 81.12 194 ALA A CA 1
ATOM 1498 C C . ALA A 1 194 ? -11.550 -2.900 4.547 1.00 81.12 194 ALA A C 1
ATOM 1500 O O . ALA A 1 194 ? -12.767 -2.792 4.750 1.00 81.12 194 ALA A O 1
ATOM 1501 N N . TRP A 1 195 ? -10.639 -2.416 5.389 1.00 85.00 195 TRP A N 1
ATOM 1502 C CA . TRP A 1 195 ? -10.945 -1.569 6.540 1.00 85.00 195 TRP A CA 1
ATOM 1503 C C . TRP A 1 195 ? -11.081 -0.118 6.111 1.00 85.00 195 TRP A C 1
ATOM 1505 O O . TRP A 1 195 ? -10.193 0.415 5.462 1.00 85.00 195 TRP A O 1
ATOM 1515 N N . ILE A 1 196 ? -12.160 0.543 6.504 1.00 84.25 196 ILE A N 1
ATOM 1516 C CA . ILE A 1 196 ? -12.420 1.937 6.153 1.00 84.25 196 ILE A CA 1
ATOM 1517 C C . ILE A 1 196 ? -12.667 2.779 7.396 1.00 84.25 196 ILE A C 1
ATOM 1519 O O . ILE A 1 196 ? -13.149 2.271 8.415 1.00 84.25 196 ILE A O 1
ATOM 1523 N N . CYS A 1 197 ? -12.383 4.072 7.299 1.00 84.88 197 CYS A N 1
ATOM 1524 C CA . CYS A 1 197 ? -12.854 5.017 8.297 1.00 84.88 197 CYS A CA 1
ATOM 1525 C C . CYS A 1 197 ? -14.367 5.106 8.343 1.00 84.88 197 CYS A C 1
ATOM 1527 O O . CYS A 1 197 ? -15.076 4.928 7.353 1.00 84.88 197 CYS A O 1
ATOM 1529 N N . ASN A 1 198 ? -14.861 5.402 9.533 1.00 82.25 198 ASN A N 1
ATOM 1530 C CA . ASN A 1 198 ? -16.257 5.685 9.792 1.00 82.25 198 ASN A CA 1
ATOM 1531 C C . ASN A 1 198 ? -16.599 7.117 9.437 1.00 82.25 198 ASN A C 1
ATOM 1533 O O . ASN A 1 198 ? -17.105 7.900 10.244 1.00 82.25 198 ASN A O 1
ATOM 1537 N N . ASP A 1 199 ? -16.329 7.453 8.195 1.00 73.56 199 ASP A N 1
ATOM 1538 C CA . ASP A 1 199 ? -16.669 8.752 7.692 1.00 73.56 199 ASP A CA 1
ATOM 1539 C C . ASP A 1 199 ? -18.177 8.704 7.531 1.00 73.56 199 ASP A C 1
ATOM 1541 O O . ASP A 1 199 ? -18.729 8.092 6.618 1.00 73.56 199 ASP A O 1
ATOM 1545 N N . SER A 1 200 ? -18.886 9.351 8.449 1.00 48.19 200 SER A N 1
ATOM 1546 C CA . SER A 1 200 ? -20.341 9.522 8.367 1.00 48.19 200 SER A CA 1
ATOM 1547 C C . SER A 1 200 ? -20.777 10.361 7.143 1.00 48.19 200 SER A C 1
ATOM 1549 O O . SER A 1 200 ? -21.937 10.770 7.040 1.00 48.19 200 SER A O 1
ATOM 1551 N N . HIS A 1 201 ? -19.861 10.589 6.194 1.00 37.09 201 HIS A N 1
ATOM 1552 C CA . HIS A 1 201 ? -19.966 11.416 5.006 1.00 37.09 201 HIS A CA 1
ATOM 1553 C C . HIS A 1 201 ? -19.171 10.834 3.819 1.00 37.09 201 HIS A C 1
ATOM 1555 O O . HIS A 1 201 ? -18.184 11.422 3.382 1.00 37.09 201 HIS A O 1
ATOM 1561 N N . LEU A 1 202 ? -19.670 9.739 3.241 1.00 39.75 202 LEU A N 1
ATOM 1562 C CA . LEU A 1 202 ? -19.690 9.580 1.780 1.00 39.75 202 LEU A CA 1
ATOM 1563 C C . LEU A 1 202 ? -21.137 9.700 1.288 1.00 39.75 202 LEU A C 1
ATOM 1565 O O . LEU A 1 202 ? -22.024 9.034 1.872 1.00 39.75 202 LEU A O 1
#